Protein AF-0000000066404347 (afdb_homodimer)

InterPro domains:
  IPR015915 Kelch-type beta-propeller [G3DSA:2.120.10.80] (3-157)
  IPR015915 Kelch-type beta-propeller [SSF117281] (6-157)
  IPR052125 Kelch domain-containing protein 10 [PTHR46428] (1-157)

Foldseek 3Di:
DDAEEDDDAQPAQWEWDDDPQKIWIAWHGHPVGLQRITGWIWIAGNVRRYIDTDDAEEDTDDRFGQWEWDDAPQKIWIAWGDSNPDIGGWIWIARNVRRYIDIQDAPDDPVLGDDGFGNWYWDDDNFKIKIGWGHDPPDIDHVPDIWIQGPVRRHID/DDAEEDDDAQPAQWEWDDDPQKIWIAWHAHPVGLQRITGWIWIAGNVRRYIDTDDAEEDTDDRFGQWEWDDAPQKIWIAWGDSSPDIGGWIWIARNVRRYIDTQDAPDDPVLGDDGFGNWYWDDDNFKIKTGWGHDPPDIDHVPDIWIQGPVRRHID

Sequence (314 aa):
MGTDGYMPRELASMSLVLHGNNLLVFGGTGIPFGESNGNDVHVCNVKYKRWALLSCRGKRPSRIYGQAMALINGSLYVFGGTTGYIYSTDLHKLDLNTMVWTQLKPNNLSCDLPEERYRHEIAHDGQRIYILGGGTSWTAYSLNKIHAYNLETNAWEMGTDGYMPRELASMSLVLHGNNLLVFGGTGIPFGESNGNDVHVCNVKYKRWALLSCRGKRPSRIYGQAMALINGSLYVFGGTTGYIYSTDLHKLDLNTMVWTQLKPNNLSCDLPEERYRHEIAHDGQRIYILGGGTSWTAYSLNKIHAYNLETNAWE

Solvent-accessible surface area (backbone atoms only — not comparable to full-atom values): 15737 Å² total; per-residue (Å²): 68,74,38,44,72,54,61,75,74,23,27,30,27,34,30,65,48,76,55,91,59,27,38,39,36,37,28,1,17,20,85,63,76,42,76,35,44,23,61,56,45,29,36,27,35,71,86,74,35,39,26,33,71,58,84,67,43,70,50,65,70,68,50,21,25,25,33,29,58,46,79,48,94,65,24,41,36,38,38,39,4,25,39,70,82,51,63,28,66,53,42,32,38,32,35,66,84,78,31,37,24,36,65,61,75,54,73,51,58,80,89,64,52,71,72,50,21,25,33,36,40,63,49,69,78,83,52,37,41,34,51,46,43,1,20,56,101,85,44,62,39,62,61,54,55,31,42,30,36,30,66,84,76,37,28,64,70,69,74,38,44,69,55,61,75,74,24,26,29,28,34,30,69,48,76,54,91,61,28,39,39,36,38,28,1,19,19,86,62,74,44,75,34,44,25,59,55,45,29,36,28,36,71,86,72,33,40,26,33,71,58,84,68,44,70,51,63,70,69,49,20,25,24,32,29,58,48,79,49,96,66,23,40,36,40,38,39,4,24,40,70,86,51,62,29,67,54,40,32,37,32,36,65,84,78,29,38,26,37,64,63,76,54,73,52,58,79,87,63,51,71,75,49,21,25,33,35,40,64,49,70,78,86,52,36,40,34,51,46,43,2,19,54,101,85,43,64,38,61,61,52,55,32,45,28,35,30,66,84,75,36,28,63,71

Organism: Mus musculus (NCBI:txid10090)

pLDDT: mean 94.9, std 3.31, range [85.25, 98.81]

Radius of gyration: 18.22 Å; Cα contacts (8 Å, |Δi|>4): 910; chains: 2; bounding box: 46×51×40 Å

Structure (mmCIF, N/CA/C/O backbone):
data_AF-0000000066404347-model_v1
#
loop_
_entity.id
_entity.type
_entity.pdbx_description
1 polymer 'Kelch domain containing 10'
#
loop_
_atom_site.group_PDB
_atom_site.id
_atom_site.type_symbol
_atom_site.label_atom_id
_atom_site.label_alt_id
_atom_site.label_comp_id
_atom_site.label_asym_id
_atom_site.label_entity_id
_atom_site.label_seq_id
_atom_site.pdbx_PDB_ins_code
_atom_site.Cartn_x
_atom_site.Cartn_y
_atom_site.Cartn_z
_atom_site.occupancy
_atom_site.B_iso_or_equiv
_atom_site.auth_seq_id
_atom_site.auth_comp_id
_atom_site.auth_asym_id
_atom_site.auth_atom_id
_atom_site.pdbx_PDB_model_num
ATOM 1 N N . MET A 1 1 ? -13.727 14.273 6.805 1 85.44 1 MET A N 1
ATOM 2 C CA . MET A 1 1 ? -14.938 14 6.031 1 85.44 1 MET A CA 1
ATOM 3 C C . MET A 1 1 ? -15.711 12.828 6.613 1 85.44 1 MET A C 1
ATOM 5 O O . MET A 1 1 ? -15.141 11.766 6.863 1 85.44 1 MET A O 1
ATOM 9 N N . GLY A 1 2 ? -16.922 13.094 6.816 1 90.81 2 GLY A N 1
ATOM 10 C CA . GLY A 1 2 ? -17.781 12.023 7.32 1 90.81 2 GLY A CA 1
ATOM 11 C C . GLY A 1 2 ? -18.266 11.086 6.23 1 90.81 2 GLY A C 1
ATOM 12 O O . GLY A 1 2 ? -18.594 11.531 5.129 1 90.81 2 GLY A O 1
ATOM 13 N N . THR A 1 3 ? -18.219 9.805 6.527 1 93.19 3 THR A N 1
ATOM 14 C CA . THR A 1 3 ? -18.781 8.812 5.617 1 93.19 3 THR A CA 1
ATOM 15 C C . THR A 1 3 ? -19.844 7.969 6.32 1 93.19 3 THR A C 1
ATOM 17 O O . THR A 1 3 ? -19.953 7.996 7.551 1 93.19 3 THR A O 1
ATOM 20 N N . ASP A 1 4 ? -20.625 7.359 5.453 1 93.94 4 ASP A N 1
ATOM 21 C CA . ASP A 1 4 ? -21.656 6.469 5.996 1 93.94 4 ASP A CA 1
ATOM 22 C C . ASP A 1 4 ? -21.734 5.18 5.188 1 93.94 4 ASP A C 1
ATOM 24 O O . ASP A 1 4 ? -20.891 4.914 4.332 1 93.94 4 ASP A O 1
ATOM 28 N N . GLY A 1 5 ? -22.75 4.285 5.73 1 94.94 5 GLY A N 1
ATOM 29 C CA . GLY A 1 5 ? -22.953 3.031 5.02 1 94.94 5 GLY A CA 1
ATOM 30 C C . GLY A 1 5 ? -22.219 1.862 5.648 1 94.94 5 GLY A C 1
ATOM 31 O O . GLY A 1 5 ? -21.828 1.928 6.812 1 94.94 5 GLY A O 1
ATOM 32 N N . TYR A 1 6 ? -22.141 0.774 4.934 1 94.81 6 TYR A N 1
ATOM 33 C CA . TYR A 1 6 ? -21.516 -0.45 5.422 1 94.81 6 TYR A CA 1
ATOM 34 C C . TYR A 1 6 ? -20 -0.386 5.27 1 94.81 6 TYR A C 1
ATOM 36 O O . TYR A 1 6 ? -19.438 -0.885 4.289 1 94.81 6 TYR A O 1
ATOM 44 N N . MET A 1 7 ? -19.344 0.137 6.211 1 93.75 7 MET A N 1
ATOM 45 C CA . MET A 1 7 ? -17.906 0.368 6.156 1 93.75 7 MET A CA 1
ATOM 46 C C . MET A 1 7 ? -17.141 -0.885 6.562 1 93.75 7 MET A C 1
ATOM 48 O O . MET A 1 7 ? -17.625 -1.681 7.367 1 93.75 7 MET A O 1
ATOM 52 N N . PRO A 1 8 ? -15.961 -1.073 6.012 1 92.69 8 PRO A N 1
ATOM 53 C CA . PRO A 1 8 ? -15.141 -2.166 6.535 1 92.69 8 PRO A CA 1
ATOM 54 C C . PRO A 1 8 ? -14.727 -1.951 7.992 1 92.69 8 PRO A C 1
ATOM 56 O O . PRO A 1 8 ? -14.617 -0.809 8.445 1 92.69 8 PRO A O 1
ATOM 59 N N . ARG A 1 9 ? -14.477 -3.094 8.641 1 91.06 9 ARG A N 1
ATOM 60 C CA . ARG A 1 9 ? -14.094 -3.004 10.047 1 91.06 9 ARG A CA 1
ATOM 61 C C . ARG A 1 9 ? -12.641 -3.42 10.25 1 91.06 9 ARG A C 1
ATOM 63 O O . ARG A 1 9 ? -11.992 -2.973 11.188 1 91.06 9 ARG A O 1
ATOM 70 N N . GLU A 1 10 ? -12.172 -4.309 9.398 1 93 10 GLU A N 1
ATOM 71 C CA . GLU A 1 10 ? -10.781 -4.754 9.461 1 93 10 GLU A CA 1
ATOM 72 C C . GLU A 1 10 ? -9.867 -3.818 8.68 1 93 10 GLU A C 1
ATOM 74 O O . GLU A 1 10 ? -9.648 -4.004 7.484 1 93 10 GLU A O 1
ATOM 79 N N . LEU A 1 11 ? -9.281 -2.818 9.477 1 93.12 11 LEU A N 1
ATOM 80 C CA . LEU A 1 11 ? -8.742 -1.68 8.742 1 93.12 11 LEU A CA 1
ATOM 81 C C . LEU A 1 11 ? -7.234 -1.587 8.914 1 93.12 11 LEU A C 1
ATOM 83 O O . LEU A 1 11 ? -6.586 -0.728 8.312 1 93.12 11 LEU A O 1
ATOM 87 N N . ALA A 1 12 ? -6.648 -2.391 9.734 1 95.81 12 ALA A N 1
ATOM 88 C CA . ALA A 1 12 ? -5.191 -2.43 9.781 1 95.81 12 ALA A CA 1
ATOM 89 C C . ALA A 1 12 ? -4.629 -3.344 8.695 1 95.81 12 ALA A C 1
ATOM 91 O O . ALA A 1 12 ? -5.051 -4.496 8.562 1 95.81 12 ALA A O 1
ATOM 92 N N . SER A 1 13 ? -3.662 -2.781 7.879 1 97.06 13 SER A N 1
ATOM 93 C CA . SER A 1 13 ? -2.955 -3.523 6.84 1 97.06 13 SER A CA 1
ATOM 94 C C . SER A 1 13 ? -3.912 -4.008 5.758 1 97.06 13 SER A C 1
ATOM 96 O O . SER A 1 13 ? -3.738 -5.102 5.211 1 97.06 13 SER A O 1
ATOM 98 N N . MET A 1 14 ? -5.008 -3.27 5.559 1 97.5 14 MET A N 1
ATOM 99 C CA . MET A 1 14 ? -5.855 -3.512 4.395 1 97.5 14 MET A CA 1
ATOM 100 C C . MET A 1 14 ? -5.207 -2.963 3.127 1 97.5 14 MET A C 1
ATOM 102 O O . MET A 1 14 ? -4.137 -2.357 3.184 1 97.5 14 MET A O 1
ATOM 106 N N . SER A 1 15 ? -5.742 -3.314 2.027 1 97.88 15 SER A N 1
ATOM 107 C CA . SER A 1 15 ? -5.332 -2.738 0.752 1 97.88 15 SER A CA 1
ATOM 108 C C . SER A 1 15 ? -6.422 -1.849 0.167 1 97.88 15 SER A C 1
ATOM 110 O O . SER A 1 15 ? -7.609 -2.084 0.395 1 97.88 15 SER A O 1
ATOM 112 N N . LEU A 1 16 ? -5.984 -0.92 -0.548 1 97.19 16 LEU A N 1
ATOM 113 C CA . LEU A 1 16 ? -6.887 0.064 -1.132 1 97.19 16 LEU A CA 1
ATOM 114 C C . LEU A 1 16 ? -6.449 0.436 -2.545 1 97.19 16 LEU A C 1
ATOM 116 O O . LEU A 1 16 ? -5.258 0.61 -2.803 1 97.19 16 LEU A O 1
ATOM 120 N N . VAL A 1 17 ? -7.406 0.562 -3.453 1 95 17 VAL A N 1
ATOM 121 C CA . VAL A 1 17 ? -7.137 1.118 -4.773 1 95 17 VAL A CA 1
ATOM 122 C C . VAL A 1 17 ? -8.227 2.121 -5.148 1 95 17 VAL A C 1
ATOM 124 O O . VAL A 1 17 ? -9.367 1.997 -4.703 1 95 17 VAL A O 1
ATOM 127 N N . LEU A 1 18 ? -7.848 3.104 -5.859 1 91.44 18 LEU A N 1
ATOM 128 C CA . LEU A 1 18 ? -8.797 4.031 -6.461 1 91.44 18 LEU A CA 1
ATOM 129 C C . LEU A 1 18 ? -9.148 3.602 -7.883 1 91.44 18 LEU A C 1
ATOM 131 O O . LEU A 1 18 ? -8.258 3.396 -8.711 1 91.44 18 LEU A O 1
ATOM 135 N N . HIS A 1 19 ? -10.336 3.383 -8.156 1 91.94 19 HIS A N 1
ATOM 136 C CA . HIS A 1 19 ? -10.883 3.078 -9.469 1 91.94 19 HIS A CA 1
ATOM 137 C C . HIS A 1 19 ? -11.93 4.102 -9.883 1 91.94 19 HIS A C 1
ATOM 139 O O . HIS A 1 19 ? -13.086 4.02 -9.453 1 91.94 19 HIS A O 1
ATOM 145 N N . GLY A 1 20 ? -11.539 4.98 -10.859 1 88.5 20 GLY A N 1
ATOM 146 C CA . GLY A 1 20 ? -12.398 6.129 -11.07 1 88.5 20 GLY A CA 1
ATOM 147 C C . GLY A 1 20 ? -12.617 6.953 -9.82 1 88.5 20 GLY A C 1
ATOM 148 O O . GLY A 1 20 ? -11.656 7.41 -9.195 1 88.5 20 GLY A O 1
ATOM 149 N N . ASN A 1 21 ? -13.938 7.035 -9.406 1 90.06 21 ASN A N 1
ATOM 150 C CA . ASN A 1 21 ? -14.266 7.773 -8.188 1 90.06 21 ASN A CA 1
ATOM 151 C C . ASN A 1 21 ? -14.562 6.836 -7.023 1 90.06 21 ASN A C 1
ATOM 153 O O . ASN A 1 21 ? -15.148 7.246 -6.02 1 90.06 21 ASN A O 1
ATOM 157 N N . ASN A 1 22 ? -14.086 5.645 -7.219 1 93.38 22 ASN A N 1
ATOM 158 C CA . ASN A 1 22 ? -14.406 4.664 -6.188 1 93.38 22 ASN A CA 1
ATOM 159 C C . ASN A 1 22 ? -13.156 4.18 -5.461 1 93.38 22 ASN A C 1
ATOM 161 O O . ASN A 1 22 ? -12.172 3.793 -6.098 1 93.38 22 ASN A O 1
ATOM 165 N N . LEU A 1 23 ? -13.273 4.25 -4.156 1 94.62 23 LEU A N 1
ATOM 166 C CA . LEU A 1 23 ? -12.305 3.559 -3.316 1 94.62 23 LEU A CA 1
ATOM 167 C C . LEU A 1 23 ? -12.703 2.104 -3.104 1 94.62 23 LEU A C 1
ATOM 169 O O . LEU A 1 23 ? -13.82 1.819 -2.66 1 94.62 23 LEU A O 1
ATOM 173 N N . LEU A 1 24 ? -11.844 1.184 -3.477 1 97.12 24 LEU A N 1
ATOM 174 C CA . LEU A 1 24 ? -12.039 -0.233 -3.189 1 97.12 24 LEU A CA 1
ATOM 175 C C . LEU A 1 24 ? -11.094 -0.704 -2.09 1 97.12 24 LEU A C 1
ATOM 177 O O . LEU A 1 24 ? -9.883 -0.502 -2.18 1 97.12 24 LEU A O 1
ATOM 181 N N . VAL A 1 25 ? -11.648 -1.26 -1.1 1 97.5 25 VAL A N 1
ATOM 182 C CA . VAL A 1 25 ? -10.883 -1.713 0.055 1 97.5 25 VAL A CA 1
ATOM 183 C C . VAL A 1 25 ? -11.039 -3.223 0.219 1 97.5 25 VAL A C 1
ATOM 185 O O . VAL A 1 25 ? -12.141 -3.76 0.081 1 97.5 25 VAL A O 1
ATOM 188 N N . PHE A 1 26 ? -9.953 -3.908 0.491 1 98.19 26 PHE A N 1
ATOM 189 C CA . PHE A 1 26 ? -9.984 -5.355 0.657 1 98.19 26 PHE A CA 1
ATOM 190 C C . PHE A 1 26 ? -9.062 -5.789 1.796 1 98.19 26 PHE A C 1
ATOM 192 O O . PHE A 1 26 ? -7.961 -5.258 1.946 1 98.19 26 PHE A O 1
ATOM 199 N N . GLY A 1 27 ? -9.539 -6.781 2.547 1 97.12 27 GLY A N 1
ATOM 200 C CA . GLY A 1 27 ? -8.734 -7.461 3.551 1 97.12 27 GLY A CA 1
ATOM 201 C C . GLY A 1 27 ? -8.5 -6.621 4.793 1 97.12 27 GLY A C 1
ATOM 202 O O . GLY A 1 27 ? -9.336 -5.789 5.152 1 97.12 27 GLY A O 1
ATOM 203 N N . GLY A 1 28 ? -7.344 -6.953 5.434 1 97.12 28 GLY A N 1
ATOM 204 C CA . GLY A 1 28 ? -7.008 -6.258 6.664 1 97.12 28 GLY A CA 1
ATOM 205 C C . GLY A 1 28 ? -7.441 -7.008 7.91 1 97.12 28 GLY A C 1
ATOM 206 O O . GLY A 1 28 ? -8.023 -8.094 7.82 1 97.12 28 GLY A O 1
ATOM 207 N N . THR A 1 29 ? -7.066 -6.43 8.984 1 96.38 29 THR A N 1
ATOM 208 C CA . THR A 1 29 ? -7.379 -7.055 10.266 1 96.38 29 THR A CA 1
ATOM 209 C C . THR A 1 29 ? -7.898 -6.02 11.258 1 96.38 29 THR A C 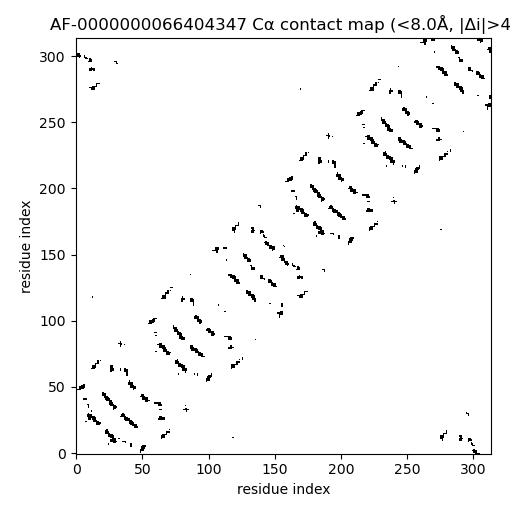1
ATOM 211 O O . THR A 1 29 ? -7.547 -4.84 11.18 1 96.38 29 THR A O 1
ATOM 214 N N . GLY A 1 30 ? -8.805 -6.441 12.109 1 92.69 30 GLY A N 1
ATOM 215 C CA . GLY A 1 30 ? -9.234 -5.676 13.266 1 92.69 30 GLY A CA 1
ATOM 216 C C . GLY A 1 30 ? -8.633 -6.168 14.57 1 92.69 30 GLY A C 1
ATOM 217 O O . GLY A 1 30 ? -7.797 -7.078 14.57 1 92.69 30 GLY A O 1
ATOM 218 N N . ILE A 1 31 ? -9.016 -5.547 15.586 1 89.06 31 ILE A N 1
ATOM 219 C CA . ILE A 1 31 ? -8.523 -5.949 16.906 1 89.06 31 ILE A CA 1
ATOM 220 C C . ILE A 1 31 ? -9.312 -7.16 17.391 1 89.06 31 ILE A C 1
ATOM 222 O O . ILE A 1 31 ? -10.547 -7.168 17.344 1 89.06 31 ILE A O 1
ATOM 226 N N . PRO A 1 32 ? -8.625 -8.219 18.078 1 89.31 32 PRO A N 1
ATOM 227 C CA . PRO A 1 32 ? -7.172 -8.398 18.078 1 89.31 32 PRO A CA 1
ATOM 228 C C . PRO A 1 32 ? -6.609 -8.703 16.688 1 89.31 32 PRO A C 1
ATOM 230 O O . PRO A 1 32 ? -7.238 -9.43 15.914 1 89.31 32 PRO A O 1
ATOM 233 N N . PHE A 1 33 ? -5.465 -8.219 16.406 1 86.69 33 PHE A N 1
ATOM 234 C CA . PHE A 1 33 ? -4.855 -8.367 15.094 1 86.69 33 PHE A CA 1
ATOM 235 C C . PHE A 1 33 ? -4.566 -9.828 14.789 1 86.69 33 PHE A C 1
ATOM 237 O O . PHE A 1 33 ? -4.078 -10.562 15.648 1 86.69 33 PHE A O 1
ATOM 244 N N . GLY A 1 34 ? -4.902 -10.211 13.602 1 87.62 34 GLY A N 1
ATOM 245 C CA . GLY A 1 34 ? -4.672 -11.586 13.18 1 87.62 34 GLY A CA 1
ATOM 246 C C . GLY A 1 34 ? -5.863 -12.492 13.414 1 87.62 34 GLY A C 1
ATOM 247 O O . GLY A 1 34 ? -6.027 -13.5 12.727 1 87.62 34 GLY A O 1
ATOM 248 N N . GLU A 1 35 ? -6.77 -12.164 14.266 1 89.06 35 GLU A N 1
ATOM 249 C CA . GLU A 1 35 ? -7.934 -12.984 14.586 1 89.06 35 GLU A CA 1
ATOM 250 C C . GLU A 1 35 ? -9.188 -12.453 13.898 1 89.06 35 GLU A C 1
ATOM 252 O O . GLU A 1 35 ? -10.109 -13.211 13.602 1 89.06 35 GLU A O 1
ATOM 257 N N . SER A 1 36 ? -9.18 -11.203 13.68 1 91.75 36 SER A N 1
ATOM 258 C CA . SER A 1 36 ? -10.305 -10.547 13.016 1 91.75 36 SER A CA 1
ATOM 259 C C . SER A 1 36 ? -9.906 -10.023 11.641 1 91.75 36 SER A C 1
ATOM 261 O O . SER A 1 36 ? -9.711 -8.812 11.461 1 91.75 36 SER A O 1
ATOM 263 N N . ASN A 1 37 ? -9.781 -10.938 10.711 1 94.88 37 ASN A N 1
ATOM 264 C CA . ASN A 1 37 ? -9.391 -10.562 9.352 1 94.88 37 ASN A CA 1
ATOM 265 C C . ASN A 1 37 ? -10.594 -10.508 8.422 1 94.88 37 ASN A C 1
ATOM 267 O O . ASN A 1 37 ? -11.617 -11.141 8.68 1 94.88 37 ASN A O 1
ATOM 271 N N . GLY A 1 38 ? -10.469 -9.742 7.441 1 94 38 GLY A N 1
ATOM 272 C CA . GLY A 1 38 ? -11.531 -9.633 6.457 1 94 38 GLY A CA 1
ATOM 273 C C . GLY A 1 38 ? -11.141 -10.164 5.09 1 94 38 GLY A C 1
ATOM 274 O O . GLY A 1 38 ? -9.953 -10.266 4.777 1 94 38 GLY A O 1
ATOM 275 N N . ASN A 1 39 ? -12.07 -10.547 4.324 1 96.81 39 ASN A N 1
ATOM 276 C CA . ASN A 1 39 ? -11.859 -10.883 2.92 1 96.81 39 ASN A CA 1
ATOM 277 C C . ASN A 1 39 ? -12.977 -10.336 2.037 1 96.81 39 ASN A C 1
ATOM 279 O O . ASN A 1 39 ? -13.266 -10.891 0.976 1 96.81 39 ASN A O 1
ATOM 283 N N . ASP A 1 40 ? -13.664 -9.32 2.512 1 96.62 40 ASP A N 1
ATOM 284 C CA . ASP A 1 40 ? -14.695 -8.617 1.75 1 96.62 40 ASP A CA 1
ATOM 285 C C . ASP A 1 40 ? -14.086 -7.484 0.929 1 96.62 40 ASP A C 1
ATOM 287 O O . ASP A 1 40 ? -13.039 -6.941 1.286 1 96.62 40 ASP A O 1
ATOM 291 N N . VAL A 1 41 ? -14.836 -7.18 -0.122 1 98.06 41 VAL A N 1
ATOM 292 C CA . VAL A 1 41 ? -14.516 -5.984 -0.894 1 98.06 41 VAL A CA 1
ATOM 293 C C . VAL A 1 41 ? -15.539 -4.891 -0.599 1 98.06 41 VAL A C 1
ATOM 295 O O . VAL A 1 41 ? -16.75 -5.094 -0.772 1 98.06 41 VAL A O 1
ATOM 298 N N . HIS A 1 42 ? -15.102 -3.834 -0.107 1 98 42 HIS A N 1
ATOM 299 C CA . HIS A 1 42 ? -15.938 -2.666 0.143 1 98 42 HIS A CA 1
ATOM 300 C C . HIS A 1 42 ? -15.641 -1.551 -0.854 1 98 42 HIS A C 1
ATOM 302 O O . HIS A 1 42 ? -14.516 -1.438 -1.35 1 98 42 HIS A O 1
ATOM 308 N N . VAL A 1 43 ? -16.641 -0.781 -1.094 1 97 43 VAL A N 1
ATOM 309 C CA . VAL A 1 43 ? -16.484 0.315 -2.045 1 97 43 VAL A CA 1
ATOM 310 C C . VAL A 1 43 ? -17.094 1.593 -1.464 1 97 43 VAL A C 1
ATOM 312 O O . VAL A 1 43 ? -18.109 1.546 -0.771 1 97 43 VAL A O 1
ATOM 315 N N . CYS A 1 44 ? -16.438 2.656 -1.715 1 95.44 44 CYS A N 1
ATOM 316 C CA . CYS A 1 44 ? -16.938 3.98 -1.367 1 95.44 44 CYS A CA 1
ATOM 317 C C . CYS A 1 44 ? -16.656 4.98 -2.482 1 95.44 44 CYS A C 1
ATOM 319 O O . CYS A 1 44 ? -15.5 5.23 -2.818 1 95.44 44 CYS A O 1
ATOM 321 N N . ASN A 1 45 ? -17.75 5.555 -3.008 1 91.75 45 ASN A N 1
ATOM 322 C CA . ASN A 1 45 ? -17.578 6.633 -3.977 1 91.75 45 ASN A CA 1
ATOM 323 C C . ASN A 1 45 ? -17.156 7.934 -3.303 1 91.75 45 ASN A C 1
ATOM 325 O O . ASN A 1 45 ? -17.781 8.359 -2.324 1 91.75 45 ASN A O 1
ATOM 329 N N . VAL A 1 46 ? -16.109 8.562 -3.76 1 85.62 46 VAL A N 1
ATOM 330 C CA . VAL A 1 46 ? -15.492 9.703 -3.092 1 85.62 46 VAL A CA 1
ATOM 331 C C . VAL A 1 46 ? -16.453 10.883 -3.084 1 85.62 46 VAL A C 1
ATOM 333 O O . VAL A 1 46 ? -16.375 11.766 -2.223 1 85.62 46 VAL A O 1
ATOM 336 N N . LYS A 1 47 ? -17.359 10.93 -3.973 1 86.12 47 LYS A N 1
ATOM 337 C CA . LYS A 1 47 ? -18.328 12.023 -4.059 1 86.12 47 LYS A CA 1
ATOM 338 C C . LYS A 1 47 ? -19.5 11.789 -3.121 1 86.12 47 LYS A C 1
ATOM 340 O O . LYS A 1 47 ? -19.969 12.719 -2.455 1 86.12 47 LYS A O 1
ATOM 345 N N . TYR A 1 48 ? -19.938 10.555 -3.035 1 89.31 48 TYR A N 1
ATOM 346 C CA . TYR A 1 48 ? -21.156 10.273 -2.291 1 89.31 48 TYR A CA 1
ATOM 347 C C . TYR A 1 48 ? -20.844 9.898 -0.848 1 89.31 48 TYR A C 1
ATOM 349 O O . TYR A 1 48 ? -21.703 9.992 0.027 1 89.31 48 TYR A O 1
ATOM 357 N N . LYS A 1 49 ? -19.672 9.484 -0.669 1 92.31 49 LYS A N 1
ATOM 358 C CA . LYS A 1 49 ? -19.125 9.234 0.663 1 92.31 49 LYS A CA 1
ATOM 359 C C . LYS A 1 49 ? -19.969 8.203 1.41 1 92.31 49 LYS A C 1
ATOM 361 O O . LYS A 1 49 ? -20.328 8.406 2.572 1 92.31 49 LYS A O 1
ATOM 366 N N . ARG A 1 50 ? -20.359 7.18 0.691 1 95.06 50 ARG A N 1
ATOM 367 C CA . ARG A 1 50 ? -21.109 6.07 1.27 1 95.06 50 ARG A CA 1
ATOM 368 C C . ARG A 1 50 ? -20.438 4.734 0.957 1 95.06 50 ARG A C 1
ATOM 370 O O . ARG A 1 50 ? -20.156 4.434 -0.205 1 95.06 50 ARG A O 1
ATOM 377 N N . TRP A 1 51 ? -20.234 3.998 2.023 1 96.88 51 TRP A N 1
ATOM 378 C CA . TRP A 1 51 ? -19.609 2.684 1.893 1 96.88 51 TRP A CA 1
ATOM 379 C C . TRP A 1 51 ? -20.641 1.614 1.585 1 96.88 51 TRP A C 1
ATOM 381 O O . TRP A 1 51 ? -21.766 1.659 2.105 1 96.88 51 TRP A O 1
ATOM 391 N N . ALA A 1 52 ? -20.234 0.681 0.795 1 97.31 52 ALA A N 1
ATOM 392 C CA . ALA A 1 52 ? -21.047 -0.489 0.493 1 97.31 52 ALA A CA 1
ATOM 393 C C . ALA A 1 52 ? -20.188 -1.748 0.391 1 97.31 52 ALA A C 1
ATOM 395 O O . ALA A 1 52 ? -19 -1.672 0.083 1 97.31 52 ALA A O 1
ATOM 396 N N . LEU A 1 53 ? -20.906 -2.818 0.685 1 97.31 53 LEU A N 1
ATOM 397 C CA . LEU A 1 53 ? -20.281 -4.125 0.482 1 97.31 53 LEU A CA 1
ATOM 398 C C . LEU A 1 53 ? -20.562 -4.645 -0.924 1 97.31 53 LEU A C 1
ATOM 400 O O . LEU A 1 53 ? -21.719 -4.656 -1.369 1 97.31 53 LEU A O 1
ATOM 404 N N . LEU A 1 54 ? -19.438 -4.996 -1.646 1 96.81 54 LEU A N 1
ATOM 405 C CA . LEU A 1 54 ? -19.641 -5.582 -2.965 1 96.81 54 LEU A CA 1
ATOM 406 C C . LEU A 1 54 ? -19.984 -7.066 -2.854 1 96.81 54 LEU A C 1
ATOM 408 O O . LEU A 1 54 ? -19.344 -7.801 -2.102 1 96.81 54 LEU A O 1
ATOM 412 N N . SER A 1 55 ? -20.984 -7.434 -3.539 1 97.12 55 SER A N 1
ATOM 413 C CA . SER A 1 55 ? -21.344 -8.844 -3.625 1 97.12 55 SER A CA 1
ATOM 414 C C . SER A 1 55 ? -20.484 -9.57 -4.66 1 97.12 55 SER A C 1
ATOM 416 O O . SER A 1 55 ? -20.625 -9.344 -5.863 1 97.12 55 SER A O 1
ATOM 418 N N . CYS A 1 56 ? -19.594 -10.414 -4.168 1 97.81 56 CYS A N 1
ATOM 419 C CA . CYS A 1 56 ? -18.688 -11.148 -5.051 1 97.81 56 CYS A CA 1
ATOM 420 C C . CYS A 1 56 ? -18.953 -12.648 -4.961 1 97.81 56 CYS A C 1
ATOM 422 O O . CYS A 1 56 ? -19.469 -13.133 -3.951 1 97.81 56 CYS A O 1
ATOM 424 N N . ARG A 1 57 ? -18.609 -13.305 -6.07 1 98.12 57 ARG A N 1
ATOM 425 C CA . ARG A 1 57 ? -18.703 -14.758 -6.125 1 98.12 57 ARG A CA 1
ATOM 426 C C . ARG A 1 57 ? -17.375 -15.367 -6.562 1 98.12 57 ARG A C 1
ATOM 428 O O . ARG A 1 57 ? -16.422 -14.648 -6.844 1 98.12 57 ARG A O 1
ATOM 435 N N . GLY A 1 58 ? -17.359 -16.688 -6.531 1 98.38 58 GLY A N 1
ATOM 436 C CA . GLY A 1 58 ? -16.156 -17.406 -6.953 1 98.38 58 GLY A CA 1
ATOM 437 C C . GLY A 1 58 ? -15.227 -17.75 -5.805 1 98.38 58 GLY A C 1
ATOM 438 O O . GLY A 1 58 ? -15.648 -17.766 -4.645 1 98.38 58 GLY A O 1
ATOM 439 N N . LYS A 1 59 ? -13.977 -18.125 -6.129 1 97.75 59 LYS A N 1
ATOM 440 C CA . LYS A 1 59 ? -12.984 -18.516 -5.133 1 97.75 59 LYS A CA 1
ATOM 441 C C . LYS A 1 59 ? -12.273 -17.297 -4.551 1 97.75 59 LYS A C 1
ATOM 443 O O . LYS A 1 59 ? -11.25 -16.859 -5.074 1 97.75 59 LYS A O 1
ATOM 448 N N . ARG A 1 60 ? -12.727 -16.844 -3.438 1 96.62 60 ARG A N 1
ATOM 449 C CA . ARG A 1 60 ? -12.188 -15.648 -2.805 1 96.62 60 ARG A CA 1
ATOM 450 C C . ARG A 1 60 ? -10.922 -15.969 -2.018 1 96.62 60 ARG A C 1
ATOM 452 O O . ARG A 1 60 ? -10.719 -17.109 -1.585 1 96.62 60 ARG A O 1
ATOM 459 N N . PRO A 1 61 ? -10.031 -14.938 -1.893 1 97.06 61 PRO A N 1
ATOM 460 C CA . PRO A 1 61 ? -8.93 -15.133 -0.945 1 97.06 61 PRO A CA 1
ATOM 461 C C . PRO A 1 61 ? -9.414 -15.469 0.463 1 97.06 61 PRO A C 1
ATOM 463 O O . PRO A 1 61 ? -10.531 -15.109 0.836 1 97.06 61 PRO A O 1
ATOM 466 N N . SER A 1 62 ? -8.672 -16.219 1.209 1 95.38 62 SER A N 1
ATOM 467 C CA . SER A 1 62 ? -8.938 -16.406 2.633 1 95.38 62 SER A CA 1
ATOM 468 C C . SER A 1 62 ? -8.969 -15.062 3.361 1 95.3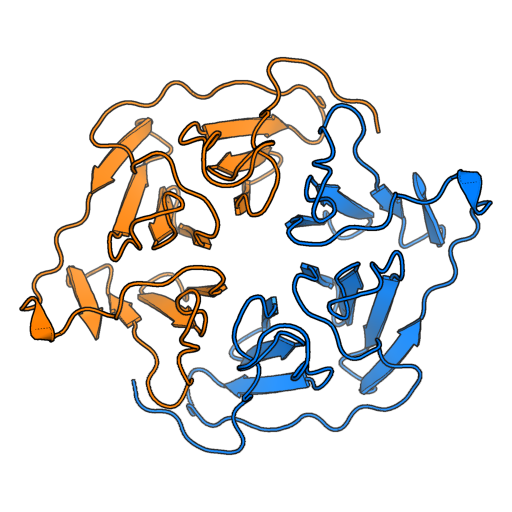8 62 SER A C 1
ATOM 470 O O . SER A 1 62 ? -8.625 -14.031 2.785 1 95.38 62 SER A O 1
ATOM 472 N N . ARG A 1 63 ? -9.477 -15.078 4.566 1 96.31 63 ARG A N 1
ATOM 473 C CA . ARG A 1 63 ? -9.383 -13.883 5.402 1 96.31 63 ARG A CA 1
ATOM 474 C C . ARG A 1 63 ? -7.93 -13.594 5.781 1 96.31 63 ARG A C 1
ATOM 476 O O . ARG A 1 63 ? -7.297 -14.383 6.488 1 96.31 63 ARG A O 1
ATOM 483 N N . ILE A 1 64 ? -7.426 -12.422 5.293 1 97 64 ILE A N 1
ATOM 484 C CA . ILE A 1 64 ? -5.992 -12.164 5.422 1 97 64 ILE A CA 1
ATOM 485 C C . ILE A 1 64 ? -5.754 -10.68 5.664 1 97 64 ILE A C 1
ATOM 487 O O . ILE A 1 64 ? -6.648 -9.859 5.457 1 97 64 ILE A O 1
ATOM 491 N N . TYR A 1 65 ? -4.625 -10.391 6.109 1 97.38 65 TYR A N 1
ATOM 492 C CA . TYR A 1 65 ? -4.125 -9.023 6.18 1 97.38 65 TYR A CA 1
ATOM 493 C C . TYR A 1 65 ? -2.676 -8.945 5.715 1 97.38 65 TYR A C 1
ATOM 495 O O . TYR A 1 65 ? -1.981 -9.961 5.656 1 97.38 65 TYR A O 1
ATOM 503 N N . GLY A 1 66 ? -2.271 -7.695 5.355 1 97.62 66 GLY A N 1
ATOM 504 C CA . GLY A 1 66 ? -0.902 -7.492 4.91 1 97.62 66 GLY A CA 1
ATOM 505 C C . GLY A 1 66 ? -0.668 -7.938 3.479 1 97.62 66 GLY A C 1
ATOM 506 O O . GLY A 1 66 ? 0.472 -8.18 3.076 1 97.62 66 GLY A O 1
ATOM 507 N N . GLN A 1 67 ? -1.741 -8.148 2.717 1 98.38 67 GLN A N 1
ATOM 508 C CA . GLN A 1 67 ? -1.655 -8.438 1.288 1 98.38 67 GLN A CA 1
ATOM 509 C C . GLN A 1 67 ? -1.411 -7.164 0.483 1 98.38 67 GLN A C 1
ATOM 511 O O . GLN A 1 67 ? -1.516 -6.059 1.015 1 98.38 67 GLN A O 1
ATOM 516 N N . ALA A 1 68 ? -1.045 -7.359 -0.714 1 98.25 68 ALA A N 1
ATOM 517 C CA . ALA A 1 68 ? -0.971 -6.242 -1.652 1 98.25 68 ALA A CA 1
ATOM 518 C C . ALA A 1 68 ? -1.98 -6.41 -2.785 1 98.25 68 ALA A C 1
ATOM 520 O O . ALA A 1 68 ? -2.355 -7.535 -3.131 1 98.25 68 ALA A O 1
ATOM 521 N N . MET A 1 69 ? -2.426 -5.324 -3.307 1 98.19 69 MET A N 1
ATOM 522 C CA . MET A 1 69 ? -3.506 -5.316 -4.289 1 98.19 69 MET A CA 1
ATOM 523 C C . MET A 1 69 ? -3.223 -4.312 -5.398 1 98.19 69 MET A C 1
ATOM 525 O O . MET A 1 69 ? -2.701 -3.229 -5.145 1 98.19 69 MET A O 1
ATOM 529 N N . ALA A 1 70 ? -3.564 -4.68 -6.59 1 96.88 70 ALA A N 1
ATOM 530 C CA . ALA A 1 70 ? -3.441 -3.809 -7.758 1 96.88 70 ALA A CA 1
ATOM 531 C C . ALA A 1 70 ? -4.664 -3.928 -8.664 1 96.88 70 ALA A C 1
ATOM 533 O O . ALA A 1 70 ? -5.301 -4.98 -8.719 1 96.88 70 ALA A O 1
ATOM 534 N N . LEU A 1 71 ? -4.957 -2.861 -9.281 1 97.06 71 LEU A N 1
ATOM 535 C CA . LEU A 1 71 ? -6 -2.832 -10.297 1 97.06 71 LEU A CA 1
ATOM 536 C C . LEU A 1 71 ? -5.398 -2.826 -11.695 1 97.06 71 LEU A C 1
ATOM 538 O O . LEU A 1 71 ? -4.656 -1.907 -12.055 1 97.06 71 LEU A O 1
ATOM 542 N N . ILE A 1 72 ? -5.668 -3.834 -12.461 1 96.75 72 ILE A N 1
ATOM 543 C CA . ILE A 1 72 ? -5.133 -3.949 -13.812 1 96.75 72 ILE A CA 1
ATOM 544 C C . ILE A 1 72 ? -6.254 -4.305 -14.789 1 96.75 72 ILE A C 1
ATOM 546 O O . ILE A 1 72 ? -6.859 -5.375 -14.688 1 96.75 72 ILE A O 1
ATOM 550 N N . ASN A 1 73 ? -6.57 -3.412 -15.727 1 95.25 73 ASN A N 1
ATOM 551 C CA . ASN A 1 73 ? -7.52 -3.643 -16.812 1 95.25 73 ASN A CA 1
ATOM 552 C C . ASN A 1 73 ? -8.852 -4.176 -16.281 1 95.25 73 ASN A C 1
ATOM 554 O O . ASN A 1 73 ? -9.352 -5.195 -16.766 1 95.25 73 ASN A O 1
ATOM 558 N N . GLY A 1 74 ? -9.383 -3.543 -15.273 1 95.94 74 GLY A N 1
ATOM 559 C CA . GLY A 1 74 ? -10.727 -3.842 -14.797 1 95.94 74 GLY A CA 1
ATOM 560 C C . GLY A 1 74 ? -10.758 -4.992 -13.805 1 95.94 74 GLY A C 1
ATOM 561 O O . GLY A 1 74 ? -11.836 -5.449 -13.414 1 95.94 74 GLY A O 1
ATOM 562 N N . SER A 1 75 ? -9.586 -5.434 -13.406 1 98.19 75 SER A N 1
ATOM 563 C CA . SER A 1 75 ? -9.539 -6.523 -12.438 1 98.19 75 SER A CA 1
ATOM 564 C C . SER A 1 75 ? -8.664 -6.164 -11.242 1 98.19 75 SER A C 1
ATOM 566 O O . SER A 1 75 ? -7.609 -5.543 -11.406 1 98.19 75 SER A O 1
ATOM 568 N N . LEU A 1 76 ? -9.109 -6.59 -10.07 1 98.25 76 LEU A N 1
ATOM 569 C CA . LEU A 1 76 ? -8.273 -6.5 -8.883 1 98.25 76 LEU A CA 1
ATOM 570 C C . LEU A 1 76 ? -7.43 -7.762 -8.711 1 98.25 76 LEU A C 1
ATOM 572 O O . LEU A 1 76 ? -7.945 -8.875 -8.805 1 98.25 76 LEU A O 1
ATOM 576 N N . TYR A 1 77 ? -6.191 -7.59 -8.531 1 98.62 77 TYR A N 1
ATOM 577 C CA . TYR A 1 77 ? -5.293 -8.688 -8.195 1 98.62 77 TYR A CA 1
ATOM 578 C C . TYR A 1 77 ? -4.809 -8.57 -6.754 1 98.62 77 TYR A C 1
ATOM 580 O O . TYR A 1 77 ? -4.398 -7.488 -6.316 1 98.62 77 TYR A O 1
ATOM 588 N N . VAL A 1 78 ? -4.91 -9.625 -6.039 1 98.69 78 VAL A N 1
ATOM 589 C CA . VAL A 1 78 ? -4.508 -9.664 -4.637 1 98.69 78 VAL A CA 1
ATOM 590 C C . VAL A 1 78 ? -3.465 -10.766 -4.43 1 98.69 78 VAL A C 1
ATOM 592 O O . VAL A 1 78 ? -3.666 -11.906 -4.848 1 98.69 78 VAL A O 1
ATOM 595 N N . PHE A 1 79 ? -2.377 -10.406 -3.848 1 98.44 79 PHE A N 1
ATOM 596 C CA . PHE A 1 79 ? -1.299 -11.367 -3.635 1 98.44 79 PHE A CA 1
ATOM 597 C C . PHE A 1 79 ? -0.817 -11.328 -2.189 1 98.44 79 PHE A C 1
ATOM 599 O O . PHE A 1 79 ? -0.668 -10.25 -1.608 1 98.44 79 PHE A O 1
ATOM 606 N N . GLY A 1 80 ? -0.614 -12.523 -1.663 1 98.06 80 GLY A N 1
ATOM 607 C CA . GLY A 1 80 ? 0.059 -12.672 -0.383 1 98.06 80 GLY A CA 1
ATOM 608 C C . GLY A 1 80 ? -0.837 -12.367 0.802 1 98.06 80 GLY A C 1
ATOM 609 O O . GLY A 1 80 ? -2.061 -12.484 0.71 1 98.06 80 GLY A O 1
ATOM 610 N N . GLY A 1 81 ? -0.146 -11.992 1.915 1 97.88 81 GLY A N 1
ATOM 611 C CA . GLY A 1 81 ? -0.836 -11.766 3.176 1 97.88 81 GLY A CA 1
ATOM 612 C C . GLY A 1 81 ? -0.756 -12.953 4.121 1 97.88 81 GLY A C 1
ATOM 613 O O . GLY A 1 81 ? -0.066 -13.938 3.836 1 97.88 81 GLY A O 1
ATOM 614 N N . THR A 1 82 ? -1.424 -12.727 5.266 1 97.44 82 THR A N 1
ATOM 615 C CA . THR A 1 82 ? -1.385 -13.766 6.289 1 97.44 82 THR A CA 1
ATOM 616 C C . THR A 1 82 ? -2.709 -13.828 7.047 1 97.44 82 THR A C 1
ATOM 618 O O . THR A 1 82 ? -3.451 -12.844 7.09 1 97.44 82 THR A O 1
ATOM 621 N N . THR A 1 83 ? -2.93 -14.93 7.578 1 93.56 83 THR A N 1
ATOM 622 C CA . THR A 1 83 ? -4.059 -15.094 8.484 1 93.56 83 THR A CA 1
ATOM 623 C C . THR A 1 83 ? -3.645 -14.766 9.922 1 93.56 83 THR A C 1
ATOM 625 O O . THR A 1 83 ? -4.484 -14.727 10.82 1 93.56 83 THR A O 1
ATOM 628 N N . GLY A 1 84 ? -2.443 -14.508 10.156 1 89.75 84 GLY A N 1
ATOM 629 C CA . GLY A 1 84 ? -1.863 -14.414 11.484 1 89.75 84 GLY A CA 1
ATOM 630 C C . GLY A 1 84 ? -1.013 -15.617 11.852 1 89.75 84 GLY A C 1
ATOM 631 O O . GLY A 1 84 ? -0.148 -15.523 12.727 1 89.75 84 GLY A O 1
ATOM 632 N N . TYR A 1 85 ? -1.272 -16.75 11.172 1 88.38 85 TYR A N 1
ATOM 633 C CA . TYR A 1 85 ? -0.552 -18 11.422 1 88.38 85 TYR A CA 1
ATOM 634 C C . TYR A 1 85 ? 0.078 -18.531 10.148 1 88.38 85 TYR A C 1
ATOM 636 O O . TYR A 1 85 ? 1.207 -19.031 10.164 1 88.38 85 TYR A O 1
ATOM 644 N N . ILE A 1 86 ? -0.604 -18.375 9.109 1 93.38 86 ILE A N 1
ATOM 645 C CA . ILE A 1 86 ? -0.179 -18.906 7.812 1 93.38 86 ILE A CA 1
ATOM 646 C C . ILE A 1 86 ? 0.039 -17.75 6.836 1 93.38 86 ILE A C 1
ATOM 648 O O . ILE A 1 86 ? -0.788 -16.844 6.746 1 93.38 86 ILE A O 1
ATOM 652 N N . TYR A 1 87 ? 1.151 -17.812 6.148 1 96.38 87 TYR A N 1
ATOM 653 C CA . TYR A 1 87 ? 1.436 -16.844 5.094 1 96.38 87 TYR A CA 1
ATOM 654 C C . TYR A 1 87 ? 1.032 -17.391 3.729 1 96.38 87 TYR A C 1
ATOM 656 O O . TYR A 1 87 ? 1.238 -18.562 3.441 1 96.38 87 TYR A O 1
ATOM 664 N N . SER A 1 88 ? 0.522 -16.516 2.902 1 95.31 88 SER A N 1
ATOM 665 C CA . SER A 1 88 ? -0.021 -16.938 1.615 1 95.31 88 SER A CA 1
ATOM 666 C C . SER A 1 88 ? 0.98 -16.703 0.489 1 95.31 88 SER A C 1
ATOM 668 O O . SER A 1 88 ? 1.779 -15.758 0.548 1 95.31 88 SER A O 1
ATOM 670 N N . THR A 1 89 ? 0.888 -17.5 -0.582 1 93.44 89 THR A N 1
ATOM 671 C CA . THR A 1 89 ? 1.556 -17.297 -1.863 1 93.44 89 THR A CA 1
ATOM 672 C C . THR A 1 89 ? 0.535 -17.172 -2.99 1 93.44 89 THR A C 1
ATOM 674 O O . THR A 1 89 ? 0.901 -17.156 -4.168 1 93.44 89 THR A O 1
ATOM 677 N N . ASP A 1 90 ? -0.67 -17.094 -2.609 1 96 90 ASP A N 1
ATOM 678 C CA . ASP A 1 90 ? -1.736 -17.156 -3.604 1 96 90 ASP A CA 1
ATOM 679 C C . ASP A 1 90 ? -1.881 -15.812 -4.328 1 96 90 ASP A C 1
ATOM 681 O O . ASP A 1 90 ? -1.719 -14.75 -3.719 1 96 90 ASP A O 1
ATOM 685 N N . LEU A 1 91 ? -2.176 -15.953 -5.57 1 98 91 LEU A N 1
ATOM 686 C CA . LEU A 1 91 ? -2.615 -14.828 -6.391 1 98 91 LEU A CA 1
ATOM 687 C C . LEU A 1 91 ? -4.074 -14.992 -6.805 1 98 91 LEU A C 1
ATOM 689 O O . LEU A 1 91 ? -4.449 -16.016 -7.375 1 98 91 LEU A O 1
ATOM 693 N N . HIS A 1 92 ? -4.871 -14.031 -6.441 1 98.75 92 HIS A N 1
ATOM 694 C CA . HIS A 1 92 ? -6.285 -14.039 -6.801 1 98.75 92 HIS A CA 1
ATOM 695 C C . HIS A 1 92 ? -6.637 -12.867 -7.707 1 98.75 92 HIS A C 1
ATOM 697 O O . HIS A 1 92 ? -5.977 -11.828 -7.664 1 98.75 92 HIS A O 1
ATOM 703 N N . LYS A 1 93 ? -7.602 -13.117 -8.484 1 98.69 93 LYS A N 1
ATOM 704 C CA . LYS A 1 93 ? -8.133 -12.109 -9.398 1 98.69 93 LYS A CA 1
ATOM 705 C C . LYS A 1 93 ? -9.641 -11.93 -9.195 1 98.69 93 LYS A C 1
ATOM 707 O O . LYS A 1 93 ? -10.383 -12.906 -9.102 1 98.69 93 LYS A O 1
ATOM 712 N N . LEU A 1 94 ? -10.078 -10.719 -9.016 1 98.81 94 LEU A N 1
ATOM 713 C CA . LEU A 1 94 ? -11.492 -10.367 -9.055 1 98.81 94 LEU A CA 1
ATOM 714 C C . LEU A 1 94 ? -11.82 -9.578 -10.32 1 98.81 94 LEU A C 1
ATOM 716 O O . LEU A 1 94 ? -11.328 -8.461 -10.508 1 98.81 94 LEU A O 1
ATOM 720 N N . ASP A 1 95 ? -12.625 -10.109 -11.195 1 98.62 95 ASP A N 1
ATOM 721 C CA . ASP A 1 95 ? -13.148 -9.375 -12.336 1 98.62 95 ASP A CA 1
ATOM 722 C C . ASP A 1 95 ? -14.234 -8.391 -11.906 1 98.62 95 ASP A C 1
ATOM 724 O O . ASP A 1 95 ? -15.289 -8.789 -11.414 1 98.62 95 ASP A O 1
ATOM 728 N N . LEU A 1 96 ? -14.039 -7.148 -12.133 1 97.5 96 LEU A N 1
ATOM 729 C CA . LEU A 1 96 ? -14.93 -6.133 -11.578 1 97.5 96 LEU A CA 1
ATOM 730 C C . LEU A 1 96 ? -16.188 -6 -12.43 1 97.5 96 LEU A C 1
ATOM 732 O O . LEU A 1 96 ? -17.156 -5.371 -12.008 1 97.5 96 LEU A O 1
ATOM 736 N N . ASN A 1 97 ? -16.156 -6.586 -13.547 1 97.25 97 ASN A N 1
ATOM 737 C CA . ASN A 1 97 ? -17.375 -6.617 -14.359 1 97.25 97 ASN A CA 1
ATOM 738 C C . ASN A 1 97 ? -18.312 -7.746 -13.922 1 97.25 97 ASN A C 1
ATOM 740 O O . ASN A 1 97 ? -19.516 -7.547 -13.812 1 97.25 97 ASN A O 1
ATOM 744 N N . THR A 1 98 ? -17.766 -8.859 -13.672 1 98.12 98 THR A N 1
ATOM 745 C CA . THR A 1 98 ? -18.578 -10.023 -13.344 1 98.12 98 THR A CA 1
ATOM 746 C C . THR A 1 98 ? -18.625 -10.234 -11.836 1 98.12 98 THR A C 1
ATOM 748 O O . THR A 1 98 ? -19.469 -10.984 -11.336 1 98.12 98 THR A O 1
ATOM 751 N N . MET A 1 99 ? -17.703 -9.648 -11.133 1 98.25 99 MET A N 1
ATOM 752 C CA . MET A 1 99 ? -17.547 -9.773 -9.688 1 98.25 99 MET A CA 1
ATOM 753 C C . MET A 1 99 ? -17.281 -11.219 -9.289 1 98.25 99 MET A C 1
ATOM 755 O O . MET A 1 99 ? -17.812 -11.695 -8.281 1 98.25 99 MET A O 1
ATOM 759 N N . VAL A 1 100 ? -16.469 -11.852 -10.07 1 98.75 100 VAL A N 1
ATOM 760 C CA . VAL A 1 100 ? -16.109 -13.234 -9.797 1 98.75 100 VAL A CA 1
ATOM 761 C C . VAL A 1 100 ? -14.625 -13.312 -9.43 1 98.75 100 VAL A C 1
ATOM 763 O O . VAL A 1 100 ? -13.766 -12.844 -10.18 1 98.75 100 VAL A O 1
ATOM 766 N N . TRP A 1 101 ? -14.383 -13.891 -8.25 1 98.75 101 TRP A N 1
ATOM 767 C CA . TRP A 1 101 ? -13.023 -14.188 -7.809 1 98.75 101 TRP A CA 1
ATOM 768 C C . TRP A 1 101 ? -12.516 -15.484 -8.438 1 98.75 101 TRP A C 1
ATOM 770 O O . TRP A 1 101 ? -13.25 -16.469 -8.539 1 98.75 101 TRP A O 1
ATOM 780 N N . THR A 1 102 ? -11.281 -15.477 -8.797 1 98.69 102 THR A N 1
ATOM 781 C CA . THR A 1 102 ? -10.578 -16.672 -9.227 1 98.69 102 THR A CA 1
ATOM 782 C C . THR A 1 102 ? -9.195 -16.75 -8.586 1 98.69 102 THR A C 1
ATOM 784 O O . THR A 1 102 ? -8.484 -15.742 -8.5 1 98.69 102 THR A O 1
ATOM 787 N N . GLN A 1 103 ? -8.914 -17.891 -8.109 1 98.25 103 GLN A N 1
ATOM 788 C CA . GLN A 1 103 ? -7.523 -18.141 -7.73 1 98.25 103 GLN A CA 1
ATOM 789 C C . GLN A 1 103 ? -6.688 -18.547 -8.938 1 98.25 103 GLN A C 1
ATOM 791 O O . GLN A 1 103 ? -6.961 -19.578 -9.562 1 98.25 103 GLN A O 1
ATOM 796 N N . LEU A 1 104 ? -5.691 -17.75 -9.25 1 97.88 104 LEU A N 1
ATOM 797 C CA . LEU A 1 104 ? -4.863 -18.062 -10.414 1 97.88 104 LEU A CA 1
ATOM 798 C C . LEU A 1 104 ? -3.902 -19.203 -10.109 1 97.88 104 LEU A C 1
ATOM 800 O O . LEU A 1 104 ? -3.326 -19.266 -9.023 1 97.88 104 LEU A O 1
ATOM 804 N N . LYS A 1 105 ? -3.795 -20.094 -11.078 1 96.62 105 LYS A N 1
ATOM 805 C CA . LYS A 1 105 ? -2.887 -21.234 -10.977 1 96.62 105 LYS A CA 1
ATOM 806 C C . LYS A 1 105 ? -1.737 -21.109 -11.977 1 96.62 105 LYS A C 1
ATOM 808 O O . LYS A 1 105 ? -1.869 -21.5 -13.133 1 96.62 105 LYS A O 1
ATOM 813 N N . PRO A 1 106 ? -0.653 -20.547 -11.438 1 96.81 106 PRO A N 1
ATOM 814 C CA . PRO A 1 106 ? 0.469 -20.328 -12.352 1 96.81 106 PRO A CA 1
ATOM 815 C C . PRO A 1 106 ? 0.959 -21.625 -12.992 1 96.81 106 PRO A C 1
ATOM 817 O O . PRO A 1 106 ? 0.9 -22.688 -12.367 1 96.81 106 PRO A O 1
ATOM 820 N N . ASN A 1 107 ? 1.539 -21.547 -14.156 1 97.31 107 ASN A N 1
ATOM 821 C CA . ASN A 1 107 ? 2.061 -22.688 -14.906 1 97.31 107 ASN A CA 1
ATOM 822 C C . ASN A 1 107 ? 3.416 -23.141 -14.367 1 97.31 107 ASN A C 1
ATOM 824 O O . ASN A 1 107 ? 3.977 -24.125 -14.836 1 97.31 107 ASN A O 1
ATOM 828 N N . ASN A 1 108 ? 3.887 -22.484 -13.383 1 96.06 108 ASN A N 1
ATOM 829 C CA . ASN A 1 108 ? 5.184 -22.797 -12.789 1 96.06 108 ASN A CA 1
ATOM 830 C C . ASN A 1 108 ? 5.121 -24.047 -11.914 1 96.06 108 ASN A C 1
ATOM 832 O O . ASN A 1 108 ? 4.055 -24.406 -11.414 1 96.06 108 ASN A O 1
ATOM 836 N N . LEU A 1 109 ? 6.297 -24.656 -11.773 1 92.31 109 LEU A N 1
ATOM 837 C CA . LEU A 1 109 ? 6.441 -25.641 -10.703 1 92.31 109 LEU A CA 1
ATOM 838 C C . LEU A 1 109 ? 6.41 -24.953 -9.336 1 92.31 109 LEU A C 1
ATOM 840 O O . LEU A 1 109 ? 6.738 -23.766 -9.227 1 92.31 109 LEU A O 1
ATOM 844 N N . SER A 1 110 ? 6.086 -25.625 -8.32 1 88.75 110 SER A N 1
ATOM 845 C CA . SER A 1 110 ? 5.945 -25.062 -6.977 1 88.75 110 SER A CA 1
ATOM 846 C C . SER A 1 110 ? 7.246 -24.422 -6.508 1 88.75 110 SER A C 1
ATOM 848 O O . SER A 1 110 ? 7.227 -23.422 -5.797 1 88.75 110 SER A O 1
ATOM 850 N N . CYS A 1 111 ? 8.328 -24.953 -6.941 1 88.38 111 CYS A N 1
ATOM 851 C CA . CYS A 1 111 ? 9.625 -24.484 -6.484 1 88.38 111 CYS A CA 1
ATOM 852 C C . CYS A 1 111 ? 9.977 -23.141 -7.113 1 88.38 111 CYS A C 1
ATOM 854 O O . CYS A 1 111 ? 10.891 -22.453 -6.656 1 88.38 111 CYS A O 1
ATOM 856 N N . ASP A 1 112 ? 9.188 -22.766 -8.164 1 89.56 112 ASP A N 1
ATOM 857 C CA . ASP A 1 112 ? 9.492 -21.531 -8.867 1 89.56 112 ASP A CA 1
ATOM 858 C C . ASP A 1 112 ? 8.602 -20.391 -8.391 1 89.56 112 ASP A C 1
ATOM 860 O O . ASP A 1 112 ? 8.734 -19.25 -8.852 1 89.56 112 ASP A O 1
ATOM 864 N N . LEU A 1 113 ? 7.805 -20.641 -7.441 1 92.62 113 LEU A N 1
ATOM 865 C CA . LEU A 1 113 ? 6.871 -19.641 -6.949 1 92.62 113 LEU A CA 1
ATOM 866 C C . LEU A 1 113 ? 7.555 -18.703 -5.949 1 92.62 113 LEU A C 1
ATOM 868 O O . LEU A 1 113 ? 8.523 -19.094 -5.297 1 92.62 113 LEU A O 1
ATOM 872 N N . PRO A 1 114 ? 7.109 -17.484 -5.949 1 94.81 114 PRO A N 1
ATOM 873 C CA . PRO A 1 114 ? 7.648 -16.625 -4.902 1 94.81 114 PRO A CA 1
ATOM 874 C C . PRO A 1 114 ? 7.391 -17.156 -3.496 1 94.81 114 PRO A C 1
ATOM 876 O O . PRO A 1 114 ? 6.461 -17.938 -3.293 1 94.81 114 PRO A O 1
ATOM 879 N N . GLU A 1 115 ? 8.156 -16.766 -2.596 1 94.69 115 GLU A N 1
ATOM 880 C CA . GLU A 1 115 ? 7.953 -17.125 -1.196 1 94.69 115 GLU A CA 1
ATOM 881 C C . GLU A 1 115 ? 6.676 -16.516 -0.64 1 94.69 115 GLU A C 1
ATOM 883 O O . GLU A 1 115 ? 6.254 -15.438 -1.084 1 94.69 115 GLU A O 1
ATOM 888 N N . GLU A 1 116 ? 6.102 -17.172 0.332 1 96.12 116 GLU A N 1
ATOM 889 C CA . GLU A 1 116 ? 4.98 -16.594 1.057 1 96.12 116 GLU A CA 1
ATOM 890 C C . GLU A 1 116 ? 5.398 -15.305 1.77 1 96.12 116 GLU A C 1
ATOM 892 O O . GLU A 1 116 ? 6.523 -15.195 2.258 1 96.12 116 GLU A O 1
ATOM 897 N N . ARG A 1 117 ? 4.512 -14.344 1.838 1 97.38 117 ARG A N 1
ATOM 898 C CA . ARG A 1 117 ? 4.938 -13.086 2.441 1 97.38 117 ARG A CA 1
ATOM 899 C C . ARG A 1 117 ? 3.736 -12.203 2.773 1 97.38 117 ARG A C 1
ATOM 901 O O . ARG A 1 117 ? 2.645 -12.406 2.238 1 97.38 117 ARG A O 1
ATOM 908 N N . TYR A 1 118 ? 3.941 -11.336 3.666 1 97.44 118 TYR A N 1
ATOM 909 C CA . TYR A 1 118 ? 3.082 -10.188 3.947 1 97.44 118 TYR A CA 1
ATOM 910 C C . TYR A 1 118 ? 3.904 -8.914 4.094 1 97.44 118 TYR A C 1
ATOM 912 O O . TYR A 1 118 ? 5.137 -8.961 4.078 1 97.44 118 TYR A O 1
ATOM 920 N N . ARG 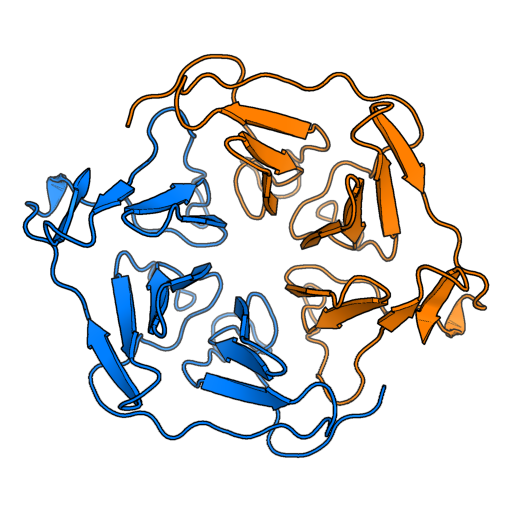A 1 119 ? 3.26 -7.77 4.09 1 97 119 ARG A N 1
ATOM 921 C CA . ARG A 1 119 ? 3.908 -6.473 4.27 1 97 119 ARG A CA 1
ATOM 922 C C . ARG A 1 119 ? 4.809 -6.141 3.086 1 97 119 ARG A C 1
ATOM 924 O O . ARG A 1 119 ? 5.875 -5.543 3.256 1 97 119 ARG A O 1
ATOM 931 N N . HIS A 1 120 ? 4.539 -6.645 1.912 1 97.94 120 HIS A N 1
ATOM 932 C CA . HIS A 1 120 ? 5.215 -6.348 0.653 1 97.94 120 HIS A CA 1
ATOM 933 C C . HIS A 1 120 ? 4.438 -5.32 -0.16 1 97.94 120 HIS A C 1
ATOM 935 O O . HIS A 1 120 ? 3.334 -4.922 0.226 1 97.94 120 HIS A O 1
ATOM 941 N N . GLU A 1 121 ? 5.039 -4.852 -1.198 1 97.12 121 GLU A N 1
ATOM 942 C CA . GLU A 1 121 ? 4.375 -3.975 -2.156 1 97.12 121 GLU A CA 1
ATOM 943 C C . GLU A 1 121 ? 4.25 -4.645 -3.523 1 97.12 121 GLU A C 1
ATOM 945 O O . GLU A 1 121 ? 4.945 -5.621 -3.807 1 97.12 121 GLU A O 1
ATOM 950 N N . ILE A 1 122 ? 3.332 -4.137 -4.27 1 96.75 122 ILE A N 1
ATOM 951 C CA . ILE A 1 122 ? 3.094 -4.648 -5.613 1 96.75 122 ILE A CA 1
ATOM 952 C C . ILE A 1 122 ? 3.117 -3.498 -6.617 1 96.75 122 ILE A C 1
ATOM 954 O O . ILE A 1 122 ? 2.602 -2.412 -6.336 1 96.75 122 ILE A O 1
ATOM 958 N N . ALA A 1 123 ? 3.77 -3.723 -7.699 1 93.56 123 ALA A N 1
ATOM 959 C CA . ALA A 1 123 ? 3.742 -2.84 -8.859 1 93.56 123 ALA A CA 1
ATOM 960 C C . ALA A 1 123 ? 3.342 -3.602 -10.117 1 93.56 123 ALA A C 1
ATOM 962 O O . ALA A 1 123 ? 3.328 -4.836 -10.133 1 93.56 123 ALA A O 1
ATOM 963 N N . HIS A 1 124 ? 2.893 -2.846 -11.117 1 93.38 124 HIS A N 1
ATOM 964 C CA . HIS A 1 124 ? 2.58 -3.529 -12.367 1 93.38 124 HIS A CA 1
ATOM 965 C C . HIS A 1 124 ? 2.803 -2.615 -13.57 1 93.38 124 HIS A C 1
ATOM 967 O O . HIS A 1 124 ? 2.807 -1.39 -13.43 1 93.38 124 HIS A O 1
ATOM 973 N N . ASP A 1 125 ? 2.994 -3.289 -14.758 1 88.62 125 ASP A N 1
ATOM 974 C CA . ASP A 1 125 ? 3.143 -2.533 -15.992 1 88.62 125 ASP A CA 1
ATOM 975 C C . ASP A 1 125 ? 2.016 -2.857 -16.969 1 88.62 125 ASP A C 1
ATOM 977 O O . ASP A 1 125 ? 2.156 -2.65 -18.188 1 88.62 125 ASP A O 1
ATOM 981 N N . GLY A 1 126 ? 0.916 -3.369 -16.453 1 91.69 126 GLY A N 1
ATOM 982 C CA . GLY A 1 126 ? -0.219 -3.756 -17.281 1 91.69 126 GLY A CA 1
ATOM 983 C C . GLY A 1 126 ? -0.15 -5.195 -17.75 1 91.69 126 GLY A C 1
ATOM 984 O O . GLY A 1 126 ? -1.182 -5.828 -17.984 1 91.69 126 GLY A O 1
ATOM 985 N N . GLN A 1 127 ? 1.031 -5.711 -17.938 1 92.44 127 GLN A N 1
ATOM 986 C CA . GLN A 1 127 ? 1.238 -7.078 -18.422 1 92.44 127 GLN A CA 1
ATOM 987 C C . GLN A 1 127 ? 1.785 -7.969 -17.312 1 92.44 127 GLN A C 1
ATOM 989 O O . GLN A 1 127 ? 1.489 -9.164 -17.266 1 92.44 127 GLN A O 1
ATOM 994 N N . ARG A 1 128 ? 2.551 -7.418 -16.484 1 93.88 128 ARG A N 1
ATOM 995 C CA . ARG A 1 128 ? 3.174 -8.156 -15.391 1 93.88 128 ARG A CA 1
ATOM 996 C C . ARG A 1 128 ? 2.85 -7.52 -14.039 1 93.88 128 ARG A C 1
ATOM 998 O O . ARG A 1 128 ? 2.67 -6.301 -13.953 1 93.88 128 ARG A O 1
ATOM 1005 N N . ILE A 1 129 ? 2.82 -8.352 -13.039 1 95.94 129 ILE A N 1
ATOM 1006 C CA . ILE A 1 129 ? 2.734 -7.949 -11.641 1 95.94 129 ILE A CA 1
ATOM 1007 C C . ILE A 1 129 ? 4.055 -8.242 -10.938 1 95.94 129 ILE A C 1
ATOM 1009 O O . ILE A 1 129 ? 4.543 -9.375 -10.969 1 95.94 129 ILE A O 1
ATOM 1013 N N . TYR A 1 130 ? 4.648 -7.266 -10.32 1 94.25 130 TYR A N 1
ATOM 1014 C CA . TYR A 1 130 ? 5.914 -7.406 -9.609 1 94.25 130 TYR A CA 1
ATOM 1015 C C . TYR A 1 130 ? 5.699 -7.398 -8.102 1 94.25 130 TYR A C 1
ATOM 1017 O O . TYR A 1 130 ? 4.984 -6.543 -7.574 1 94.25 130 TYR A O 1
ATOM 1025 N N . ILE A 1 131 ? 6.277 -8.328 -7.453 1 96.44 131 ILE A N 1
ATOM 1026 C CA . ILE A 1 131 ? 6.195 -8.406 -6 1 96.44 131 ILE A CA 1
ATOM 1027 C C . ILE A 1 131 ? 7.496 -7.895 -5.379 1 96.44 131 ILE A C 1
ATOM 1029 O O . ILE A 1 131 ? 8.578 -8.383 -5.703 1 96.44 131 ILE A O 1
ATOM 1033 N N . LEU A 1 13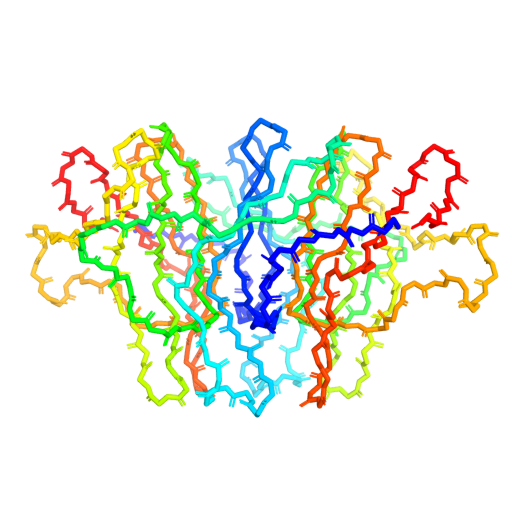2 ? 7.41 -6.941 -4.48 1 96.38 132 LEU A N 1
ATOM 1034 C CA . LEU A 1 132 ? 8.609 -6.297 -3.959 1 96.38 132 LEU A CA 1
ATOM 1035 C C . LEU A 1 132 ? 8.617 -6.324 -2.434 1 96.38 132 LEU A C 1
ATOM 1037 O O . LEU A 1 132 ? 7.738 -5.75 -1.79 1 96.38 132 LEU A O 1
ATOM 1041 N N . GLY A 1 133 ? 9.641 -6.996 -1.938 1 96.31 133 GLY A N 1
ATOM 1042 C CA . GLY A 1 133 ? 9.914 -6.953 -0.51 1 96.31 133 GLY A CA 1
ATOM 1043 C C . GLY A 1 133 ? 8.953 -7.785 0.31 1 96.31 133 GLY A C 1
ATOM 1044 O O . GLY A 1 133 ? 8.531 -8.867 -0.119 1 96.31 133 GLY A O 1
ATOM 1045 N N . GLY A 1 134 ? 8.68 -7.312 1.532 1 96.94 134 GLY A N 1
ATOM 1046 C CA . GLY A 1 134 ? 7.887 -8.07 2.486 1 96.94 134 GLY A CA 1
ATOM 1047 C C . GLY A 1 134 ? 8.648 -9.211 3.127 1 96.94 134 GLY A C 1
ATOM 1048 O O . GLY A 1 134 ? 9.867 -9.133 3.299 1 96.94 134 GLY A O 1
ATOM 1049 N N . GLY A 1 135 ? 7.828 -10.102 3.65 1 95.88 135 GLY A N 1
ATOM 1050 C CA . GLY A 1 135 ? 8.406 -11.258 4.316 1 95.88 135 GLY A CA 1
ATOM 1051 C C . GLY A 1 135 ? 7.449 -11.922 5.297 1 95.88 135 GLY A C 1
ATOM 1052 O O . GLY A 1 135 ? 6.238 -11.93 5.078 1 95.88 135 GLY A O 1
ATOM 1053 N N . THR A 1 136 ? 8.086 -12.594 6.203 1 94.56 136 THR A N 1
ATOM 1054 C CA . THR A 1 136 ? 7.336 -13.203 7.301 1 94.56 136 THR A CA 1
ATOM 1055 C C . THR A 1 136 ? 7.68 -12.531 8.625 1 94.56 136 THR A C 1
ATOM 1057 O O . THR A 1 136 ? 8.297 -11.469 8.648 1 94.56 136 THR A O 1
ATOM 1060 N N . SER A 1 137 ? 7.191 -13.109 9.727 1 88.44 137 SER A N 1
ATOM 1061 C CA . SER A 1 137 ? 7.465 -12.523 11.031 1 88.44 137 SER A CA 1
ATOM 1062 C C . SER A 1 137 ? 8.953 -12.586 11.367 1 88.44 137 SER A C 1
ATOM 1064 O O . SER A 1 137 ? 9.414 -11.898 12.281 1 88.44 137 SER A O 1
ATOM 1066 N N . TRP A 1 138 ? 9.68 -13.375 10.547 1 87.81 138 TRP A N 1
ATOM 1067 C CA . TRP A 1 138 ? 11.078 -13.555 10.922 1 87.81 138 TRP A CA 1
ATOM 1068 C C . TRP A 1 138 ? 11.984 -13.375 9.711 1 87.81 138 TRP A C 1
ATOM 1070 O O . TRP A 1 138 ? 13.203 -13.578 9.805 1 87.81 138 TRP A O 1
ATOM 1080 N N . THR A 1 139 ? 11.383 -12.992 8.641 1 89.62 139 THR A N 1
ATOM 1081 C CA . THR A 1 139 ? 12.18 -12.836 7.43 1 89.62 139 THR A CA 1
ATOM 1082 C C . THR A 1 139 ? 11.734 -11.609 6.637 1 89.62 139 THR A C 1
ATOM 1084 O O . THR A 1 139 ? 10.555 -11.266 6.633 1 89.62 139 THR A O 1
ATOM 1087 N N . ALA A 1 140 ? 12.695 -10.938 6.039 1 90.88 140 ALA A N 1
ATOM 1088 C CA . ALA A 1 140 ? 12.461 -9.922 5.012 1 90.88 140 ALA A CA 1
ATOM 1089 C C . ALA A 1 140 ? 13.125 -10.312 3.697 1 90.88 140 ALA A C 1
ATOM 1091 O O . ALA A 1 140 ? 14.266 -10.781 3.688 1 90.88 140 ALA A O 1
ATOM 1092 N N . TYR A 1 141 ? 12.445 -10.188 2.627 1 92.62 141 TYR A N 1
ATOM 1093 C CA . TYR A 1 141 ? 12.977 -10.656 1.351 1 92.62 141 TYR A CA 1
ATOM 1094 C C . TYR A 1 141 ? 13.672 -9.523 0.603 1 92.62 141 TYR A C 1
ATOM 1096 O O . TYR A 1 141 ? 13.078 -8.461 0.389 1 92.62 141 TYR A O 1
ATOM 1104 N N . SER A 1 142 ? 14.812 -9.836 0.18 1 91.25 142 SER A N 1
ATOM 1105 C CA . SER A 1 142 ? 15.625 -8.844 -0.518 1 91.25 142 SER A CA 1
ATOM 1106 C C . SER A 1 142 ? 15.109 -8.609 -1.935 1 91.25 142 SER A C 1
ATOM 1108 O O . SER A 1 142 ? 14.227 -9.32 -2.406 1 91.25 142 SER A O 1
ATOM 1110 N N . LEU A 1 143 ? 15.672 -7.602 -2.576 1 93.31 143 LEU A N 1
ATOM 1111 C CA . LEU A 1 143 ? 15.227 -7.219 -3.91 1 93.31 143 LEU A CA 1
ATOM 1112 C C . LEU A 1 143 ? 16.234 -7.641 -4.965 1 93.31 143 LEU A C 1
ATOM 1114 O O . LEU A 1 143 ? 16.203 -7.16 -6.102 1 93.31 143 LEU A O 1
ATOM 1118 N N . ASN A 1 144 ? 17.094 -8.484 -4.516 1 91.44 144 ASN A N 1
ATOM 1119 C CA . ASN A 1 144 ? 18.031 -9 -5.504 1 91.44 144 ASN A CA 1
ATOM 1120 C C . ASN A 1 144 ? 17.328 -9.867 -6.543 1 91.44 144 ASN A C 1
ATOM 1122 O O . ASN A 1 144 ? 17.844 -10.055 -7.652 1 91.44 144 ASN A O 1
ATOM 1126 N N . LYS A 1 145 ? 16.312 -10.406 -6.156 1 90.12 145 LYS A N 1
ATOM 1127 C CA . LYS A 1 145 ? 15.422 -11.125 -7.062 1 90.12 145 LYS A CA 1
ATOM 1128 C C . LYS A 1 145 ? 13.984 -10.617 -6.934 1 90.12 145 LYS A C 1
ATOM 1130 O O . LYS A 1 145 ? 13.398 -10.68 -5.855 1 90.12 145 LYS A O 1
ATOM 1135 N N . ILE A 1 146 ? 13.461 -10.117 -8.008 1 92.38 146 ILE A N 1
ATOM 1136 C CA . ILE A 1 146 ? 12.078 -9.656 -8.047 1 92.38 146 ILE A CA 1
ATOM 1137 C C . ILE A 1 146 ? 11.234 -10.625 -8.875 1 92.38 146 ILE A C 1
ATOM 1139 O O . ILE A 1 146 ? 11.539 -10.875 -10.039 1 92.38 146 ILE A O 1
ATOM 1143 N N . HIS A 1 147 ? 10.242 -11.156 -8.266 1 95.12 147 HIS A N 1
ATOM 1144 C CA . HIS A 1 147 ? 9.328 -12.031 -8.992 1 95.12 147 HIS A CA 1
ATOM 1145 C C . HIS A 1 147 ? 8.305 -11.219 -9.781 1 95.12 147 HIS A C 1
ATOM 1147 O O . HIS A 1 147 ? 7.793 -10.211 -9.297 1 95.12 147 HIS A O 1
ATOM 1153 N N . ALA A 1 148 ? 8.133 -11.68 -10.992 1 94.25 148 ALA A N 1
ATOM 1154 C CA . ALA A 1 148 ? 7.141 -11.062 -11.867 1 94.25 148 ALA A CA 1
ATOM 1155 C C . ALA A 1 148 ? 6.145 -12.094 -12.391 1 94.25 148 ALA A C 1
ATOM 1157 O O . ALA A 1 148 ? 6.543 -13.148 -12.898 1 94.25 148 ALA A O 1
ATOM 1158 N N . TYR A 1 149 ? 4.891 -11.82 -12.211 1 96.81 149 TYR A N 1
ATOM 1159 C CA . TYR A 1 149 ? 3.846 -12.672 -12.766 1 96.81 149 TYR A CA 1
ATOM 1160 C C . TYR A 1 149 ? 3.387 -12.156 -14.125 1 96.81 149 TYR A C 1
ATOM 1162 O O . TYR A 1 149 ? 2.846 -11.055 -14.227 1 96.81 149 TYR A O 1
ATOM 1170 N N . ASN A 1 150 ? 3.572 -12.953 -15.164 1 96.62 150 ASN A N 1
ATOM 1171 C CA . ASN A 1 150 ? 3.127 -12.609 -16.516 1 96.62 150 ASN A CA 1
ATOM 1172 C C . ASN A 1 150 ? 1.671 -13.008 -16.734 1 96.62 150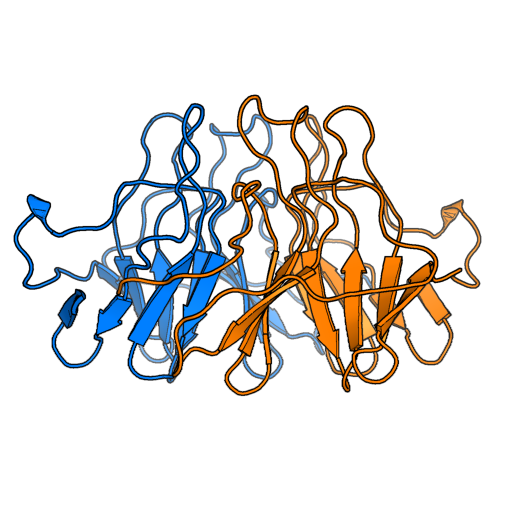 ASN A C 1
ATOM 1174 O O . ASN A 1 150 ? 1.345 -14.195 -16.781 1 96.62 150 ASN A O 1
ATOM 1178 N N . LEU A 1 151 ? 0.874 -12.031 -16.906 1 96.94 151 LEU A N 1
ATOM 1179 C CA . LEU A 1 151 ? -0.562 -12.273 -17 1 96.94 151 LEU A CA 1
ATOM 1180 C C . LEU A 1 151 ? -0.902 -13.016 -18.297 1 96.94 151 LEU A C 1
ATOM 1182 O O . LEU A 1 151 ? -1.887 -13.758 -18.344 1 96.94 151 LEU A O 1
ATOM 1186 N N . GLU A 1 152 ? -0.147 -12.797 -19.25 1 96.56 152 GLU A N 1
ATOM 1187 C CA . GLU A 1 152 ? -0.391 -13.445 -20.547 1 96.56 152 GLU A CA 1
ATOM 1188 C C . GLU A 1 152 ? -0.01 -14.922 -20.5 1 96.56 152 GLU A C 1
ATOM 1190 O O . GLU A 1 152 ? -0.768 -15.773 -20.953 1 96.56 152 GLU A O 1
ATOM 1195 N N . THR A 1 153 ? 1.081 -15.234 -19.953 1 97.19 153 THR A N 1
ATOM 1196 C CA . THR A 1 153 ? 1.567 -16.609 -19.953 1 97.19 153 THR A CA 1
ATOM 1197 C C . THR A 1 153 ? 1.14 -17.344 -18.688 1 97.19 153 THR A C 1
ATOM 1199 O O . THR A 1 153 ? 1.354 -18.547 -18.562 1 97.19 153 THR A O 1
ATOM 1202 N N . ASN A 1 154 ? 0.565 -16.641 -17.75 1 97.5 154 ASN A N 1
ATOM 1203 C CA . ASN A 1 154 ? 0.153 -17.219 -16.469 1 97.5 154 ASN A CA 1
ATOM 1204 C C . ASN A 1 154 ? 1.316 -17.906 -15.773 1 97.5 154 ASN A C 1
ATOM 1206 O O . ASN A 1 154 ? 1.2 -19.062 -15.359 1 97.5 154 ASN A O 1
ATOM 1210 N N . ALA A 1 155 ? 2.348 -17.141 -15.617 1 97.69 155 ALA A N 1
ATOM 1211 C CA . ALA A 1 155 ? 3.543 -17.734 -15.023 1 97.69 155 ALA A CA 1
ATOM 1212 C C . ALA A 1 155 ? 4.383 -16.688 -14.305 1 97.69 155 ALA A C 1
ATOM 1214 O O . ALA A 1 155 ? 4.469 -15.539 -14.758 1 97.69 155 ALA A O 1
ATOM 1215 N N . TRP A 1 156 ? 4.953 -17.234 -13.281 1 96.56 156 TRP A N 1
ATOM 1216 C CA . TRP A 1 156 ? 5.949 -16.406 -12.602 1 96.56 156 TRP A CA 1
ATOM 1217 C C . TRP A 1 156 ? 7.285 -16.453 -13.344 1 96.56 156 TRP A C 1
ATOM 1219 O O . TRP A 1 156 ? 7.707 -17.516 -13.805 1 96.56 156 TRP A O 1
ATOM 1229 N N . GLU A 1 157 ? 7.812 -15.234 -13.359 1 93.12 157 GLU A N 1
ATOM 1230 C CA . GLU A 1 157 ? 9.141 -15.078 -13.945 1 93.12 157 GLU A CA 1
ATOM 1231 C C . GLU A 1 157 ? 10.141 -14.578 -12.914 1 93.12 157 GLU A C 1
ATOM 1233 O O . GLU A 1 157 ? 9.766 -13.945 -11.93 1 93.12 157 GLU A O 1
ATOM 1238 N N . MET B 1 1 ? 13.273 -11.938 -11.766 1 85.25 1 MET B N 1
ATOM 1239 C CA . MET B 1 1 ? 14.172 -10.984 -12.398 1 85.25 1 MET B CA 1
ATOM 1240 C C . MET B 1 1 ? 15.281 -10.562 -11.438 1 85.25 1 MET B C 1
ATOM 1242 O O . MET B 1 1 ? 15.008 -10.172 -10.305 1 85.25 1 MET B O 1
ATOM 1246 N N . GLY B 1 2 ? 16.438 -10.695 -11.93 1 90.62 2 GLY B N 1
ATOM 1247 C CA . GLY B 1 2 ? 17.562 -10.273 -11.125 1 90.62 2 GLY B CA 1
ATOM 1248 C C . GLY B 1 2 ? 17.812 -8.781 -11.195 1 90.62 2 GLY B C 1
ATOM 1249 O O . GLY B 1 2 ? 17.688 -8.172 -12.266 1 90.62 2 GLY B O 1
ATOM 1250 N N . THR B 1 3 ? 18.078 -8.188 -10.047 1 92.88 3 THR B N 1
ATOM 1251 C CA . THR B 1 3 ? 18.469 -6.781 -10 1 92.88 3 THR B CA 1
ATOM 1252 C C . THR B 1 3 ? 19.828 -6.613 -9.336 1 92.88 3 THR B C 1
ATOM 1254 O O . THR B 1 3 ? 20.328 -7.543 -8.711 1 92.88 3 THR B O 1
ATOM 1257 N N . ASP B 1 4 ? 20.375 -5.441 -9.625 1 93.69 4 ASP B N 1
ATOM 1258 C CA . ASP B 1 4 ? 21.656 -5.121 -8.992 1 93.69 4 ASP B CA 1
ATOM 1259 C C . ASP B 1 4 ? 21.688 -3.676 -8.508 1 93.69 4 ASP B C 1
ATOM 1261 O O . ASP B 1 4 ? 20.641 -3.004 -8.492 1 93.69 4 ASP B O 1
ATOM 1265 N N . GLY B 1 5 ? 22.953 -3.359 -7.875 1 94.81 5 GLY B N 1
ATOM 1266 C CA . GLY B 1 5 ? 23.109 -1.994 -7.398 1 94.81 5 GLY B CA 1
ATOM 1267 C C . GLY B 1 5 ? 22.828 -1.844 -5.914 1 94.81 5 GLY B C 1
ATOM 1268 O O . GLY B 1 5 ? 22.844 -2.826 -5.172 1 94.81 5 GLY B O 1
ATOM 1269 N N . TYR B 1 6 ? 22.672 -0.631 -5.457 1 94.81 6 TYR B N 1
ATOM 1270 C CA . TYR B 1 6 ? 22.469 -0.323 -4.047 1 94.81 6 TYR B CA 1
ATOM 1271 C C . TYR B 1 6 ? 21 -0.507 -3.658 1 94.81 6 TYR B C 1
ATOM 1273 O O . TYR B 1 6 ? 20.234 0.456 -3.646 1 94.81 6 TYR B O 1
ATOM 1281 N N . MET B 1 7 ? 20.656 -1.653 -3.307 1 93.5 7 MET B N 1
ATOM 1282 C CA . MET B 1 7 ? 19.266 -2.008 -3.02 1 93.5 7 MET B CA 1
ATOM 1283 C C . MET B 1 7 ? 18.891 -1.64 -1.587 1 93.5 7 MET B C 1
ATOM 1285 O O . MET B 1 7 ? 19.75 -1.646 -0.699 1 93.5 7 MET B O 1
ATOM 1289 N N . PRO B 1 8 ? 17.641 -1.29 -1.368 1 92.5 8 PRO B N 1
ATOM 1290 C CA . PRO B 1 8 ? 17.219 -1.128 0.028 1 92.5 8 PRO B CA 1
ATOM 1291 C C . PRO B 1 8 ? 17.297 -2.43 0.822 1 92.5 8 PRO B C 1
ATOM 1293 O O . PRO B 1 8 ? 17.156 -3.514 0.251 1 92.5 8 PRO B O 1
ATOM 1296 N N . ARG B 1 9 ? 17.469 -2.234 2.139 1 90.94 9 ARG B N 1
ATOM 1297 C CA . ARG B 1 9 ? 17.578 -3.416 2.988 1 90.94 9 ARG B CA 1
ATOM 1298 C C . ARG B 1 9 ? 16.359 -3.545 3.902 1 90.94 9 ARG B C 1
ATOM 1300 O O . ARG B 1 9 ? 16 -4.648 4.312 1 90.94 9 ARG B O 1
ATOM 1307 N N . GLU B 1 10 ? 15.781 -2.428 4.262 1 93.06 10 GLU B N 1
ATOM 1308 C CA . GLU B 1 10 ? 14.586 -2.418 5.102 1 93.06 10 GLU B CA 1
ATOM 1309 C C . GLU B 1 10 ? 13.32 -2.564 4.262 1 93.06 10 GLU B C 1
ATOM 1311 O O . GLU B 1 10 ? 12.758 -1.57 3.799 1 93.06 10 GLU B O 1
ATOM 1316 N N . LEU B 1 11 ? 12.883 -3.891 4.156 1 93.31 11 LEU B N 1
ATOM 1317 C CA . LEU B 1 11 ? 11.953 -4.141 3.066 1 93.31 11 LEU B CA 1
ATOM 1318 C C . LEU B 1 11 ? 10.586 -4.566 3.607 1 93.31 11 LEU B C 1
ATOM 1320 O O . LEU B 1 11 ? 9.633 -4.723 2.844 1 93.31 11 LEU B O 1
ATOM 1324 N N . ALA B 1 12 ? 10.461 -4.793 4.867 1 96.06 12 ALA B N 1
ATOM 1325 C CA . ALA B 1 12 ? 9.133 -5.043 5.426 1 96.06 12 ALA B CA 1
ATOM 1326 C C . ALA B 1 12 ? 8.398 -3.738 5.703 1 96.06 12 ALA B C 1
ATOM 1328 O O . ALA B 1 12 ? 8.93 -2.846 6.367 1 96.06 12 ALA B O 1
ATOM 1329 N N . SER B 1 13 ? 7.133 -3.635 5.141 1 97.12 13 SER B N 1
ATOM 1330 C CA . SER B 1 13 ? 6.25 -2.496 5.355 1 97.12 13 SER B CA 1
ATOM 1331 C C . SER B 1 13 ? 6.852 -1.212 4.797 1 97.12 13 SER B C 1
ATOM 1333 O O . SER B 1 13 ? 6.676 -0.136 5.371 1 97.12 13 SER B O 1
ATOM 1335 N N . MET B 1 14 ? 7.68 -1.349 3.752 1 97.5 14 MET B N 1
ATOM 1336 C CA . MET B 1 14 ? 8.109 -0.177 2.994 1 97.5 14 MET B CA 1
ATOM 1337 C C . MET B 1 14 ? 6.996 0.325 2.084 1 97.5 14 MET B C 1
ATOM 1339 O O . MET B 1 14 ? 5.934 -0.29 2.004 1 97.5 14 MET B O 1
ATOM 1343 N N . SER B 1 15 ? 7.172 1.479 1.575 1 97.88 15 SER B N 1
ATOM 1344 C CA . SER B 1 15 ? 6.266 2.014 0.564 1 97.88 15 SER B CA 1
ATOM 1345 C C . SER B 1 15 ? 6.934 2.066 -0.805 1 97.88 15 SER B C 1
ATOM 1347 O O . SER B 1 15 ? 8.148 2.229 -0.901 1 97.88 15 SER B O 1
ATOM 1349 N N . LEU B 1 16 ? 6.133 1.952 -1.766 1 97.19 16 LEU B N 1
ATOM 1350 C CA . LEU B 1 16 ? 6.609 1.91 -3.145 1 97.19 16 LEU B CA 1
ATOM 1351 C C . LEU B 1 16 ? 5.668 2.674 -4.07 1 97.19 16 LEU B C 1
ATOM 1353 O O . LEU B 1 16 ? 4.445 2.57 -3.939 1 97.19 16 LEU B O 1
ATOM 1357 N N . VAL B 1 17 ? 6.227 3.422 -4.996 1 94.88 17 VAL B N 1
ATOM 1358 C CA . VAL B 1 17 ? 5.438 4.027 -6.066 1 94.88 17 VAL B CA 1
ATOM 1359 C C . VAL B 1 17 ? 6.156 3.852 -7.402 1 94.88 17 VAL B C 1
ATOM 1361 O O . VAL B 1 17 ? 7.387 3.783 -7.449 1 94.88 17 VAL B O 1
ATOM 1364 N N . LEU B 1 18 ? 5.398 3.701 -8.414 1 91.25 18 LEU B N 1
ATOM 1365 C CA . LEU B 1 18 ? 5.922 3.721 -9.781 1 91.25 18 LEU B CA 1
ATOM 1366 C C . LEU B 1 18 ? 5.836 5.121 -10.375 1 91.25 18 LEU B C 1
ATOM 1368 O O . LEU B 1 18 ? 4.762 5.73 -10.391 1 91.25 18 LEU B O 1
ATOM 1372 N N . HIS B 1 19 ? 6.879 5.664 -10.758 1 91.81 19 HIS B N 1
ATOM 1373 C CA . HIS B 1 19 ? 6.984 6.941 -11.453 1 91.81 19 HIS B CA 1
ATOM 1374 C C . HIS B 1 19 ? 7.652 6.777 -12.812 1 91.81 19 HIS B C 1
ATOM 1376 O O . HIS B 1 19 ? 8.875 6.695 -12.906 1 91.81 19 HIS B O 1
ATOM 1382 N N . GLY B 1 20 ? 6.809 6.887 -13.898 1 88.38 20 GLY B N 1
ATOM 1383 C CA . GLY B 1 20 ? 7.348 6.457 -15.18 1 88.38 20 GLY B CA 1
ATOM 1384 C C . GLY B 1 20 ? 7.836 5.02 -15.164 1 88.38 20 GLY B C 1
ATOM 1385 O O . GLY B 1 20 ? 7.078 4.105 -14.836 1 88.38 20 GLY B O 1
ATOM 1386 N N . ASN B 1 21 ? 9.18 4.875 -15.445 1 89.88 21 ASN B N 1
ATOM 1387 C CA . ASN B 1 21 ? 9.766 3.541 -15.43 1 89.88 21 ASN B CA 1
ATOM 1388 C C . ASN B 1 21 ? 10.594 3.307 -14.172 1 89.88 21 ASN B C 1
ATOM 1390 O O . ASN B 1 21 ? 11.406 2.383 -14.109 1 89.88 21 ASN B O 1
ATOM 1394 N N . ASN B 1 22 ? 10.297 4.141 -13.219 1 93.25 22 ASN B N 1
ATOM 1395 C CA . ASN B 1 22 ? 11.102 4.043 -12.008 1 93.25 22 ASN B CA 1
ATOM 1396 C C . ASN B 1 22 ? 10.273 3.598 -10.805 1 93.25 22 ASN B C 1
ATOM 1398 O O . ASN B 1 22 ? 9.211 4.164 -10.539 1 93.25 22 ASN B O 1
ATOM 1402 N N . LEU B 1 23 ? 10.812 2.582 -10.156 1 94.5 23 LEU B N 1
ATOM 1403 C CA . LEU B 1 23 ? 10.312 2.232 -8.836 1 94.5 23 LEU B CA 1
ATOM 1404 C C . LEU B 1 23 ? 10.992 3.064 -7.758 1 94.5 23 LEU B C 1
ATOM 1406 O O . LEU B 1 23 ? 12.219 3.105 -7.68 1 94.5 23 LEU B O 1
ATOM 1410 N N . LEU B 1 24 ? 10.227 3.783 -6.984 1 97.06 24 LEU B N 1
ATOM 1411 C CA . LEU B 1 24 ? 10.742 4.5 -5.82 1 97.06 24 LEU B CA 1
ATOM 1412 C C . LEU B 1 24 ? 10.312 3.814 -4.527 1 97.06 24 LEU B C 1
ATOM 1414 O O . LEU B 1 24 ? 9.125 3.557 -4.316 1 97.06 24 LEU B O 1
ATOM 1418 N N . VAL B 1 25 ? 11.25 3.51 -3.738 1 97.56 25 VAL B N 1
ATOM 1419 C CA . VAL B 1 25 ? 11.008 2.801 -2.486 1 97.56 25 VAL B CA 1
ATOM 1420 C C . VAL B 1 25 ? 11.453 3.664 -1.308 1 97.56 25 VAL B C 1
ATOM 1422 O O . VAL B 1 25 ? 12.516 4.293 -1.355 1 97.56 25 VAL B O 1
ATOM 1425 N N . PHE B 1 26 ? 10.656 3.721 -0.279 1 98.19 26 PHE B N 1
ATOM 1426 C CA . PHE B 1 26 ? 10.969 4.516 0.901 1 98.19 26 PHE B CA 1
ATOM 1427 C C . PHE B 1 26 ? 10.578 3.777 2.174 1 98.19 26 PHE B C 1
ATOM 1429 O O . PHE B 1 26 ? 9.516 3.15 2.232 1 98.19 26 PHE B O 1
ATOM 1436 N N . GLY B 1 27 ? 11.43 3.916 3.188 1 97.19 27 GLY B N 1
ATOM 1437 C CA . GLY B 1 27 ? 11.133 3.445 4.531 1 97.19 27 GLY B CA 1
ATOM 1438 C C . GLY B 1 27 ? 11.203 1.937 4.664 1 97.19 27 GLY B C 1
ATOM 1439 O O . GLY B 1 27 ? 11.961 1.277 3.947 1 97.19 27 GLY B O 1
ATOM 1440 N N . GLY B 1 28 ? 10.406 1.46 5.668 1 97.19 28 GLY B N 1
ATOM 1441 C CA . GLY B 1 28 ? 10.398 0.032 5.945 1 97.19 28 GLY B CA 1
ATOM 1442 C C . GLY B 1 28 ? 11.336 -0.364 7.07 1 97.19 28 GLY B C 1
ATOM 1443 O O . GLY B 1 28 ? 12.023 0.486 7.641 1 97.19 28 GLY B O 1
ATOM 1444 N N . THR B 1 29 ? 11.25 -1.607 7.359 1 96.38 29 THR B N 1
ATOM 1445 C CA . THR B 1 29 ? 12.078 -2.127 8.445 1 96.38 29 THR B CA 1
ATOM 1446 C C . THR B 1 29 ? 12.719 -3.453 8.047 1 96.38 29 THR B C 1
ATOM 1448 O O . THR B 1 29 ? 12.164 -4.199 7.234 1 96.38 29 THR B O 1
ATOM 1451 N N . GLY B 1 30 ? 13.914 -3.676 8.539 1 92.81 30 GLY B N 1
ATOM 1452 C CA . GLY B 1 30 ? 14.586 -4.961 8.461 1 92.81 30 GLY B CA 1
ATOM 1453 C C . GLY B 1 30 ? 14.586 -5.723 9.773 1 92.81 30 GLY B C 1
ATOM 1454 O O . GLY B 1 30 ? 13.984 -5.281 10.75 1 92.81 30 GLY B O 1
ATOM 1455 N N . ILE B 1 31 ? 15.203 -6.809 9.742 1 89.56 31 ILE B N 1
ATOM 1456 C CA . ILE B 1 31 ? 15.289 -7.617 10.953 1 89.56 31 ILE B CA 1
ATOM 1457 C C . ILE B 1 31 ? 16.391 -7.078 11.859 1 89.56 31 ILE B C 1
ATOM 1459 O O . ILE B 1 31 ? 17.516 -6.824 11.406 1 89.56 31 ILE B O 1
ATOM 1463 N N . PRO B 1 32 ? 16.172 -7 13.281 1 89.88 32 PRO B N 1
ATOM 1464 C CA . PRO B 1 32 ? 14.859 -7.137 13.93 1 89.88 32 PRO B CA 1
ATOM 1465 C C . PRO B 1 32 ? 13.906 -6 13.578 1 89.88 32 PRO B C 1
ATOM 1467 O O . PRO B 1 32 ? 14.328 -4.844 13.469 1 89.88 32 PRO B O 1
ATOM 1470 N N . PHE B 1 33 ? 12.672 -6.316 13.445 1 87.19 33 PHE B N 1
ATOM 1471 C CA . PHE B 1 33 ? 11.672 -5.336 13.031 1 87.19 33 PHE B CA 1
ATOM 1472 C C . PHE B 1 33 ? 11.539 -4.227 14.07 1 87.19 33 PHE B C 1
ATOM 1474 O O . PHE B 1 33 ? 11.516 -4.492 15.273 1 87.19 33 PHE B O 1
ATOM 1481 N N . GLY B 1 34 ? 11.484 -3.027 13.586 1 87.69 34 GLY B N 1
ATOM 1482 C CA . GLY B 1 34 ? 11.344 -1.875 14.461 1 87.69 34 GLY B CA 1
ATOM 1483 C C . GLY B 1 34 ? 12.68 -1.271 14.867 1 87.69 34 GLY B C 1
ATOM 1484 O O . GLY B 1 34 ? 12.758 -0.079 15.172 1 87.69 34 GLY B O 1
ATOM 1485 N N . GLU B 1 35 ? 13.734 -1.971 14.781 1 89 35 GLU B N 1
ATOM 1486 C CA . GLU B 1 35 ? 15.055 -1.491 15.18 1 89 35 GLU B CA 1
ATOM 1487 C C . GLU B 1 35 ? 15.898 -1.121 13.961 1 89 35 GLU B C 1
ATOM 1489 O O . GLU B 1 35 ? 16.781 -0.259 14.039 1 89 35 GLU B O 1
ATOM 1494 N N . SER B 1 36 ? 15.602 -1.762 12.898 1 91.81 36 SER B N 1
ATOM 1495 C CA . SER B 1 36 ? 16.297 -1.502 11.648 1 91.81 36 SER B CA 1
ATOM 1496 C C . SER B 1 36 ? 15.367 -0.867 10.617 1 91.81 36 SER B C 1
ATOM 1498 O O . SER B 1 36 ? 14.891 -1.543 9.703 1 91.81 36 SER B O 1
ATOM 1500 N N . ASN B 1 37 ? 15.109 0.402 10.805 1 94.94 37 ASN B N 1
ATOM 1501 C CA . ASN B 1 37 ? 14.227 1.131 9.898 1 94.94 37 ASN B CA 1
ATOM 1502 C C . ASN B 1 37 ? 15.016 1.999 8.93 1 94.94 37 ASN B C 1
ATOM 1504 O O . ASN B 1 37 ? 16.156 2.373 9.203 1 94.94 37 ASN B O 1
ATOM 1508 N N . GLY B 1 38 ? 14.453 2.232 7.844 1 93.94 38 GLY B N 1
ATOM 1509 C CA . GLY B 1 38 ? 15.094 3.088 6.852 1 93.94 38 GLY B CA 1
ATOM 1510 C C . GLY B 1 38 ? 14.344 4.387 6.617 1 93.94 38 GLY B C 1
ATOM 1511 O O . GLY B 1 38 ? 13.148 4.48 6.902 1 93.94 38 GLY B O 1
ATOM 1512 N N . ASN B 1 39 ? 15.008 5.367 6.176 1 96.81 39 ASN B N 1
ATOM 1513 C CA . ASN B 1 39 ? 14.391 6.605 5.719 1 96.81 39 ASN B CA 1
ATOM 1514 C C . ASN B 1 39 ? 15.023 7.105 4.426 1 96.81 39 ASN B C 1
ATOM 1516 O O . ASN B 1 39 ? 15.023 8.305 4.152 1 96.81 39 ASN B O 1
ATOM 1520 N N . ASP B 1 40 ? 15.664 6.227 3.682 1 96.69 40 ASP B N 1
ATOM 1521 C CA . ASP B 1 40 ? 16.25 6.531 2.377 1 96.69 40 ASP B CA 1
ATOM 1522 C C . ASP B 1 40 ? 15.219 6.324 1.261 1 96.69 40 ASP B C 1
ATOM 1524 O O . ASP B 1 40 ? 14.289 5.531 1.404 1 96.69 40 ASP B O 1
ATOM 1528 N N . VAL B 1 41 ? 15.508 7.047 0.192 1 98.06 41 VAL B N 1
ATOM 1529 C CA . VAL B 1 41 ? 14.75 6.816 -1.036 1 98.06 41 VAL B CA 1
ATOM 1530 C C . VAL B 1 41 ? 15.625 6.066 -2.041 1 98.06 41 VAL B C 1
ATOM 1532 O O . VAL B 1 41 ? 16.719 6.523 -2.395 1 98.06 41 VAL B O 1
ATOM 1535 N N . HIS B 1 42 ? 15.203 4.953 -2.408 1 98 42 HIS B N 1
ATOM 1536 C CA . HIS B 1 42 ? 15.875 4.16 -3.436 1 98 42 HIS B CA 1
ATOM 1537 C C . HIS B 1 42 ? 15.078 4.16 -4.734 1 98 42 HIS B C 1
ATOM 1539 O O . HIS B 1 42 ? 13.852 4.285 -4.719 1 98 42 HIS B O 1
ATOM 1545 N N . VAL B 1 43 ? 15.805 4.012 -5.801 1 96.94 43 VAL B N 1
ATOM 1546 C CA . VAL B 1 43 ? 15.156 4.008 -7.109 1 96.94 43 VAL B CA 1
ATOM 1547 C C . VAL B 1 43 ? 15.703 2.857 -7.949 1 96.94 43 VAL B C 1
ATOM 1549 O O . VAL B 1 43 ? 16.891 2.529 -7.871 1 96.94 43 VAL B O 1
ATOM 1552 N N . CYS B 1 44 ? 14.836 2.273 -8.672 1 95.38 44 CYS B N 1
ATOM 1553 C CA . CYS B 1 44 ? 15.195 1.249 -9.648 1 95.38 44 CYS B CA 1
ATOM 1554 C C . CYS B 1 44 ? 14.391 1.404 -10.93 1 95.38 44 CYS B C 1
ATOM 1556 O O . CYS B 1 44 ? 13.164 1.308 -10.914 1 95.38 44 CYS B O 1
ATOM 1558 N N . ASN B 1 45 ? 15.125 1.613 -12.031 1 91.69 45 ASN B N 1
ATOM 1559 C CA . ASN B 1 45 ? 14.461 1.631 -13.328 1 91.69 45 ASN B CA 1
ATOM 1560 C C . ASN B 1 45 ? 14.094 0.224 -13.789 1 91.69 45 ASN B C 1
ATOM 1562 O O . ASN B 1 45 ? 14.93 -0.68 -13.773 1 91.69 45 ASN B O 1
ATOM 1566 N N . VAL B 1 46 ? 12.859 -0.003 -14.156 1 85.69 46 VAL B N 1
ATOM 1567 C CA . VAL B 1 46 ? 12.336 -1.336 -14.43 1 85.69 46 VAL B CA 1
ATOM 1568 C C . VAL B 1 46 ? 13.031 -1.93 -15.648 1 85.69 46 VAL B C 1
ATOM 1570 O O . VAL B 1 46 ? 13.094 -3.152 -15.805 1 85.69 46 VAL B O 1
ATOM 1573 N N . LYS B 1 47 ? 13.555 -1.136 -16.484 1 86.19 47 LYS B N 1
ATOM 1574 C CA . LYS B 1 47 ? 14.234 -1.607 -17.688 1 86.19 47 LYS B CA 1
ATOM 1575 C C . LYS B 1 47 ? 15.688 -1.973 -17.391 1 86.19 47 LYS B C 1
ATOM 1577 O O . LYS B 1 47 ? 16.188 -2.986 -17.875 1 86.19 47 LYS B O 1
ATOM 1582 N N . TYR B 1 48 ? 16.328 -1.185 -16.562 1 89.44 48 TYR B N 1
ATOM 1583 C CA . TYR B 1 48 ? 17.75 -1.366 -16.344 1 89.44 48 TYR B CA 1
ATOM 1584 C C . TYR B 1 48 ? 18.016 -2.264 -15.148 1 89.44 48 TYR B C 1
ATOM 1586 O O . TYR B 1 48 ? 19.094 -2.846 -15.016 1 89.44 48 TYR B O 1
ATOM 1594 N N . LYS B 1 49 ? 17.078 -2.334 -14.328 1 92.31 49 LYS B N 1
ATOM 1595 C CA . LYS B 1 49 ? 17.062 -3.264 -13.203 1 92.31 49 LYS B CA 1
ATOM 1596 C C . LYS B 1 49 ? 18.266 -3.035 -12.281 1 92.31 49 LYS B C 1
ATOM 1598 O O . LYS B 1 49 ? 18.953 -3.984 -11.906 1 92.31 49 LYS B O 1
ATOM 1603 N N . ARG B 1 50 ? 18.547 -1.78 -12.055 1 94.94 50 ARG B N 1
ATOM 1604 C CA . ARG B 1 50 ? 19.625 -1.391 -11.148 1 94.94 50 ARG B CA 1
ATOM 1605 C C . ARG B 1 50 ? 19.125 -0.416 -10.094 1 94.94 50 ARG B C 1
ATOM 1607 O O . ARG B 1 50 ? 18.516 0.607 -10.422 1 94.94 50 ARG B O 1
ATOM 1614 N N . TRP B 1 51 ? 19.391 -0.792 -8.867 1 96.81 51 TRP B N 1
ATOM 1615 C CA . TRP B 1 51 ? 18.984 0.039 -7.738 1 96.81 51 TRP B CA 1
ATOM 1616 C C . TRP B 1 51 ? 20.031 1.121 -7.457 1 96.81 51 TRP B C 1
ATOM 1618 O O . TRP B 1 51 ? 21.234 0.882 -7.582 1 96.81 51 TRP B O 1
ATOM 1628 N N . ALA B 1 52 ? 19.531 2.252 -7.059 1 97.31 52 ALA B N 1
ATOM 1629 C CA . ALA B 1 52 ? 20.375 3.357 -6.625 1 97.31 52 ALA B CA 1
ATOM 1630 C C . ALA B 1 52 ? 19.75 4.094 -5.441 1 97.31 52 ALA B C 1
ATOM 1632 O O . ALA B 1 52 ? 18.531 4.09 -5.27 1 97.31 52 ALA B O 1
ATOM 1633 N N . LEU B 1 53 ? 20.688 4.66 -4.703 1 97.31 53 LEU B N 1
ATOM 1634 C CA . LEU B 1 53 ? 20.266 5.543 -3.623 1 97.31 53 LEU B CA 1
ATOM 1635 C C . LEU B 1 53 ? 20.125 6.98 -4.113 1 97.31 53 LEU B C 1
ATOM 1637 O O . LEU B 1 53 ? 21.047 7.512 -4.746 1 97.31 53 LEU B O 1
ATOM 1641 N N . LEU B 1 54 ? 18.906 7.57 -3.865 1 96.81 54 LEU B N 1
ATOM 1642 C CA . LEU B 1 54 ? 18.734 8.977 -4.23 1 96.81 54 LEU B CA 1
ATOM 1643 C C . LEU B 1 54 ? 19.328 9.883 -3.16 1 96.81 54 LEU B C 1
ATOM 1645 O O . LEU B 1 54 ? 19.109 9.672 -1.966 1 96.81 54 LEU B O 1
ATOM 1649 N N . SER B 1 55 ? 20.078 10.805 -3.602 1 97.12 55 SER B N 1
ATOM 1650 C CA . SER B 1 55 ? 20.609 11.82 -2.699 1 97.12 55 SER B CA 1
ATOM 1651 C C . SER B 1 55 ? 19.594 12.914 -2.439 1 97.12 55 SER B C 1
ATOM 1653 O O . SER B 1 55 ? 19.266 13.703 -3.336 1 97.12 55 SER B O 1
ATOM 1655 N N . CYS B 1 56 ? 19.062 12.93 -1.214 1 97.81 56 CYS B N 1
ATOM 1656 C CA . CYS B 1 56 ? 18.062 13.914 -0.848 1 97.81 56 CYS B CA 1
ATOM 1657 C C . CYS B 1 56 ? 18.578 14.836 0.25 1 97.81 56 CYS B C 1
ATOM 1659 O O . CYS B 1 56 ? 19.469 14.469 1.005 1 97.81 56 CYS B O 1
ATOM 1661 N N . ARG B 1 57 ? 18 16.047 0.233 1 98.06 57 ARG B N 1
ATOM 1662 C CA . ARG B 1 57 ? 18.297 17.031 1.268 1 98.06 57 ARG B CA 1
ATOM 1663 C C . ARG B 1 57 ? 17.016 17.531 1.936 1 98.06 57 ARG B C 1
ATOM 1665 O O . ARG B 1 57 ? 15.922 17.125 1.561 1 98.06 57 ARG B O 1
ATOM 1672 N N . GLY B 1 58 ? 17.234 18.328 2.936 1 98.38 58 GLY B N 1
ATOM 1673 C CA . GLY B 1 58 ? 16.094 18.906 3.643 1 98.38 58 GLY B CA 1
ATOM 1674 C C . GLY B 1 58 ? 15.68 18.109 4.863 1 98.38 58 GLY B C 1
ATOM 1675 O O . GLY B 1 58 ? 16.469 17.312 5.387 1 98.38 58 GLY B O 1
ATOM 1676 N N . LYS B 1 59 ? 14.477 18.391 5.406 1 97.75 59 LYS B N 1
ATOM 1677 C CA . LYS B 1 59 ? 13.953 17.734 6.598 1 97.75 59 LYS B CA 1
ATOM 1678 C C . LYS B 1 59 ? 13.305 16.391 6.242 1 97.75 59 LYS B C 1
ATOM 1680 O O . LYS B 1 59 ? 12.102 16.344 5.973 1 97.75 59 LYS B O 1
ATOM 1685 N N . ARG B 1 60 ? 14.016 15.336 6.387 1 96.56 60 ARG B N 1
ATOM 1686 C CA . ARG B 1 60 ? 13.539 14 6.02 1 96.56 60 ARG B CA 1
ATOM 1687 C C . ARG B 1 60 ? 12.672 13.406 7.125 1 96.56 60 ARG B C 1
ATOM 1689 O O . ARG B 1 60 ? 12.812 13.773 8.297 1 96.56 60 ARG B O 1
ATOM 1696 N N . PRO B 1 61 ? 11.727 12.516 6.711 1 97 61 PRO B N 1
ATOM 1697 C CA . PRO B 1 61 ? 11.055 11.742 7.762 1 97 61 PRO B CA 1
ATOM 1698 C C . PRO B 1 61 ? 12.039 10.961 8.641 1 97 61 PRO B C 1
ATOM 1700 O O . PRO B 1 61 ? 13.141 10.641 8.195 1 97 61 PRO B O 1
ATOM 1703 N N . SER B 1 62 ? 11.719 10.75 9.883 1 95.31 62 SER B N 1
ATOM 1704 C CA . SER B 1 62 ? 12.477 9.828 10.719 1 95.31 62 SER B CA 1
ATOM 1705 C C . SER B 1 62 ? 12.531 8.438 10.094 1 95.31 62 SER B C 1
ATOM 1707 O O . SER B 1 62 ? 11.859 8.172 9.102 1 95.31 62 SER B O 1
ATOM 1709 N N . ARG B 1 63 ? 13.422 7.605 10.602 1 96.31 63 ARG B N 1
ATOM 1710 C CA . ARG B 1 63 ? 13.422 6.207 10.195 1 96.31 63 ARG B CA 1
ATOM 1711 C C . ARG B 1 63 ? 12.156 5.496 10.672 1 96.31 63 ARG B C 1
ATOM 1713 O O . ARG B 1 63 ? 11.938 5.344 11.875 1 96.31 63 ARG B O 1
ATOM 1720 N N . ILE B 1 64 ? 11.336 5.047 9.68 1 97 64 ILE B N 1
ATOM 1721 C CA . ILE B 1 64 ? 10.008 4.562 10.039 1 97 64 ILE B CA 1
ATOM 1722 C C . ILE B 1 64 ? 9.625 3.393 9.141 1 97 64 ILE B C 1
ATOM 1724 O O . ILE B 1 64 ? 10.25 3.166 8.102 1 97 64 ILE B O 1
ATOM 1728 N N . TYR B 1 65 ? 8.68 2.689 9.555 1 97.44 65 TYR B N 1
ATOM 1729 C CA . TYR B 1 65 ? 8.016 1.688 8.734 1 97.44 65 TYR B CA 1
ATOM 1730 C C . TYR B 1 65 ? 6.504 1.756 8.906 1 97.44 65 TYR B C 1
ATOM 1732 O O . TYR B 1 65 ? 6.008 2.33 9.883 1 97.44 65 TYR B O 1
ATOM 1740 N N . GLY B 1 66 ? 5.785 1.173 7.902 1 97.62 66 GLY B N 1
ATOM 1741 C CA . GLY B 1 66 ? 4.336 1.157 7.965 1 97.62 66 GLY B CA 1
ATOM 1742 C C . GLY B 1 66 ? 3.707 2.482 7.578 1 97.62 66 GLY B C 1
ATOM 1743 O O . GLY B 1 66 ? 2.551 2.752 7.914 1 97.62 66 GLY B O 1
ATOM 1744 N N . GLN B 1 67 ? 4.477 3.377 6.949 1 98.38 67 GLN B N 1
ATOM 1745 C CA . GLN B 1 67 ? 3.961 4.625 6.402 1 98.38 67 GLN B CA 1
ATOM 1746 C C . GLN B 1 67 ? 3.244 4.391 5.074 1 98.38 67 GLN B C 1
ATOM 1748 O O . GLN B 1 67 ? 3.332 3.303 4.5 1 98.38 67 GLN B O 1
ATOM 1753 N N . ALA B 1 68 ? 2.535 5.355 4.68 1 98.25 68 ALA B N 1
ATOM 1754 C CA . ALA B 1 68 ? 1.962 5.348 3.336 1 98.25 68 ALA B CA 1
ATOM 1755 C C . ALA B 1 68 ? 2.543 6.473 2.484 1 98.25 68 ALA B C 1
ATOM 1757 O O . ALA B 1 68 ? 2.957 7.508 3.014 1 98.25 68 ALA B O 1
ATOM 1758 N N . MET B 1 69 ? 2.6 6.258 1.214 1 98.19 69 MET B N 1
ATOM 1759 C CA . MET B 1 69 ? 3.271 7.172 0.295 1 98.19 69 MET B CA 1
ATOM 1760 C C . MET B 1 69 ? 2.473 7.328 -0.995 1 98.19 69 MET B C 1
ATOM 1762 O O . MET B 1 69 ? 1.898 6.363 -1.497 1 98.19 69 MET B O 1
ATOM 1766 N N . ALA B 1 70 ? 2.449 8.516 -1.501 1 96.88 70 ALA B N 1
ATOM 1767 C CA . ALA B 1 70 ? 1.803 8.82 -2.773 1 96.88 70 ALA B CA 1
ATOM 1768 C C . ALA B 1 70 ? 2.652 9.781 -3.604 1 96.88 70 ALA B C 1
ATOM 1770 O O . ALA B 1 70 ? 3.393 10.602 -3.053 1 96.88 70 ALA B O 1
ATOM 1771 N N . LEU B 1 71 ? 2.541 9.625 -4.859 1 97.06 71 LEU B N 1
ATOM 1772 C CA . LEU B 1 71 ? 3.16 10.539 -5.809 1 97.06 71 LEU B CA 1
ATOM 1773 C C . LEU B 1 71 ? 2.127 11.5 -6.391 1 97.06 71 LEU B C 1
ATOM 1775 O O . LEU B 1 71 ? 1.17 11.07 -7.039 1 97.06 71 LEU B O 1
ATOM 1779 N N . ILE B 1 72 ? 2.285 12.758 -6.137 1 96.75 72 ILE B N 1
ATOM 1780 C CA . ILE B 1 72 ? 1.349 13.766 -6.621 1 96.75 72 ILE B CA 1
ATOM 1781 C C . ILE B 1 72 ? 2.117 14.914 -7.273 1 96.75 72 ILE B C 1
ATOM 1783 O O . ILE B 1 72 ? 2.889 15.609 -6.613 1 96.75 72 ILE B O 1
ATOM 1787 N N . ASN B 1 73 ? 1.946 15.117 -8.578 1 95.12 73 ASN B N 1
ATOM 1788 C CA . ASN B 1 73 ? 2.5 16.234 -9.336 1 95.12 73 ASN B CA 1
ATOM 1789 C C . ASN B 1 73 ? 3.998 16.391 -9.086 1 95.12 73 ASN B C 1
ATOM 1791 O O . ASN B 1 73 ? 4.465 17.484 -8.75 1 95.12 73 ASN B O 1
ATOM 1795 N N . GLY B 1 74 ? 4.73 15.32 -9.188 1 95.94 74 GLY B N 1
ATOM 1796 C CA . GLY B 1 74 ? 6.184 15.359 -9.148 1 95.94 74 GLY B CA 1
ATOM 1797 C C . GLY B 1 74 ? 6.742 15.344 -7.742 1 95.94 74 GLY B C 1
ATOM 1798 O O . GLY B 1 74 ? 7.945 15.508 -7.543 1 95.94 74 GLY B O 1
ATOM 1799 N N . SER B 1 75 ? 5.859 15.141 -6.781 1 98.19 75 SER B N 1
ATOM 1800 C CA . SER B 1 75 ? 6.32 15.094 -5.398 1 98.19 75 SER B CA 1
ATOM 1801 C C . SER B 1 75 ? 5.852 13.82 -4.699 1 98.19 75 SER B C 1
ATOM 1803 O O . SER B 1 75 ? 4.719 13.375 -4.902 1 98.19 75 SER B O 1
ATOM 1805 N N . LEU B 1 76 ? 6.742 13.281 -3.883 1 98.31 76 LEU B N 1
ATOM 1806 C CA . LEU B 1 76 ? 6.355 12.188 -2.998 1 98.31 76 LEU B CA 1
ATOM 1807 C C . LEU B 1 76 ? 5.84 12.719 -1.667 1 98.31 76 LEU B C 1
ATOM 1809 O O . LEU B 1 76 ? 6.469 13.578 -1.05 1 98.31 76 LEU B O 1
ATOM 1813 N N . TYR B 1 77 ? 4.719 12.273 -1.275 1 98.62 77 TYR B N 1
ATOM 1814 C CA . TYR B 1 77 ? 4.176 12.562 0.048 1 98.62 77 TYR B CA 1
ATOM 1815 C C . TYR B 1 77 ? 4.191 11.312 0.927 1 98.62 77 TYR B C 1
ATOM 1817 O O . TYR B 1 77 ? 3.783 10.234 0.491 1 98.62 77 TYR B O 1
ATOM 1825 N N . VAL B 1 78 ? 4.699 11.461 2.094 1 98.62 78 VAL B N 1
ATOM 1826 C CA . VAL B 1 78 ? 4.805 10.359 3.049 1 98.62 78 VAL B CA 1
ATOM 1827 C C . VAL B 1 78 ? 4.086 10.727 4.344 1 98.62 78 VAL B C 1
ATOM 1829 O O . VAL B 1 78 ? 4.324 11.797 4.91 1 98.62 78 VAL B O 1
ATOM 1832 N N . PHE B 1 79 ? 3.213 9.891 4.766 1 98.44 79 PHE B N 1
ATOM 1833 C CA . PHE B 1 79 ? 2.445 10.156 5.977 1 98.44 79 PHE B CA 1
ATOM 1834 C C . PHE B 1 79 ? 2.486 8.961 6.918 1 98.44 79 PHE B C 1
ATOM 1836 O O . PHE B 1 79 ? 2.371 7.812 6.48 1 98.44 79 PHE B O 1
ATOM 1843 N N . GLY B 1 80 ? 2.672 9.289 8.188 1 98 80 GLY B N 1
ATOM 1844 C CA . GLY B 1 80 ? 2.508 8.312 9.25 1 98 80 GLY B CA 1
ATOM 1845 C C . GLY B 1 80 ? 3.684 7.359 9.367 1 98 80 GLY B C 1
ATOM 1846 O O . GLY B 1 80 ? 4.805 7.699 8.992 1 98 80 GLY B O 1
ATOM 1847 N N . GLY B 1 81 ? 3.357 6.164 9.938 1 97.81 81 GLY B N 1
ATOM 1848 C CA . GLY B 1 81 ? 4.383 5.18 10.242 1 97.81 81 GLY B CA 1
ATOM 1849 C C . GLY B 1 81 ? 4.832 5.207 11.688 1 97.81 81 GLY B C 1
ATOM 1850 O O . GLY B 1 81 ? 4.258 5.93 12.508 1 97.81 81 GLY B O 1
ATOM 1851 N N . THR B 1 82 ? 5.809 4.305 11.93 1 97.44 82 THR B N 1
ATOM 1852 C CA . THR B 1 82 ? 6.293 4.188 13.297 1 97.44 82 THR B CA 1
ATOM 1853 C C . THR B 1 82 ? 7.789 3.879 13.32 1 97.44 82 THR B C 1
ATOM 1855 O O . THR B 1 82 ? 8.328 3.338 12.352 1 97.44 82 THR B O 1
ATOM 1858 N N . THR B 1 83 ? 8.344 4.219 14.367 1 93.38 83 THR B N 1
ATOM 1859 C CA . THR B 1 83 ? 9.727 3.828 14.617 1 93.38 83 THR B CA 1
ATOM 1860 C C . THR B 1 83 ? 9.797 2.477 15.32 1 93.38 83 THR B C 1
ATOM 1862 O O . THR B 1 83 ? 10.875 1.917 15.508 1 93.38 83 THR B O 1
ATOM 1865 N N . GLY B 1 84 ? 8.734 1.933 15.656 1 89.56 84 GLY B N 1
ATOM 1866 C CA . GLY B 1 84 ? 8.648 0.771 16.531 1 89.56 84 GLY B CA 1
ATOM 1867 C C . GLY B 1 84 ? 8.188 1.111 17.938 1 89.56 84 GLY B C 1
ATOM 1868 O O . GLY B 1 84 ? 7.684 0.246 18.656 1 89.56 84 GLY B O 1
ATOM 1869 N N . TYR B 1 85 ? 8.375 2.395 18.328 1 87.94 85 TYR B N 1
ATOM 1870 C CA . TYR B 1 85 ? 8 2.859 19.656 1 87.94 85 TYR B CA 1
ATOM 1871 C C . TYR B 1 85 ? 7.051 4.051 19.578 1 87.94 85 TYR B C 1
ATOM 1873 O O . TYR B 1 85 ? 6.105 4.156 20.359 1 87.94 85 TYR B O 1
ATOM 1881 N N . ILE B 1 86 ? 7.273 4.836 18.641 1 93.12 86 ILE B N 1
ATOM 1882 C CA . ILE B 1 86 ? 6.508 6.062 18.453 1 93.12 86 ILE B CA 1
ATOM 1883 C C . ILE B 1 86 ? 5.785 6.039 17.109 1 93.12 86 ILE B C 1
ATOM 1885 O O . ILE B 1 86 ? 6.375 5.672 16.094 1 93.12 86 ILE B O 1
ATOM 1889 N N . TYR B 1 87 ? 4.52 6.414 17.156 1 96.25 87 TYR B N 1
ATOM 1890 C CA . TYR B 1 87 ? 3.74 6.555 15.93 1 96.25 87 TYR B CA 1
ATOM 1891 C C . TYR B 1 87 ? 3.734 8 15.453 1 96.25 87 TYR B C 1
ATOM 1893 O O . TYR B 1 87 ? 3.633 8.93 16.266 1 96.25 87 TYR B O 1
ATOM 1901 N N . SER B 1 88 ? 3.803 8.156 14.156 1 95.19 88 SER B N 1
ATOM 1902 C CA . SER B 1 88 ? 3.939 9.484 13.57 1 95.19 88 SER B CA 1
ATOM 1903 C C . SER B 1 88 ? 2.594 10.023 13.102 1 95.19 88 SER B C 1
ATOM 1905 O O . SER B 1 88 ? 1.721 9.258 12.688 1 95.19 88 SER B O 1
ATOM 1907 N N . THR B 1 89 ? 2.438 11.367 13.078 1 93.31 89 THR B N 1
ATOM 1908 C CA . THR B 1 89 ? 1.356 12.102 12.43 1 93.31 89 THR B CA 1
ATOM 1909 C C . THR B 1 89 ? 1.903 13.039 11.359 1 93.31 89 THR B C 1
ATOM 1911 O O . THR B 1 89 ? 1.17 13.875 10.82 1 93.31 89 THR B O 1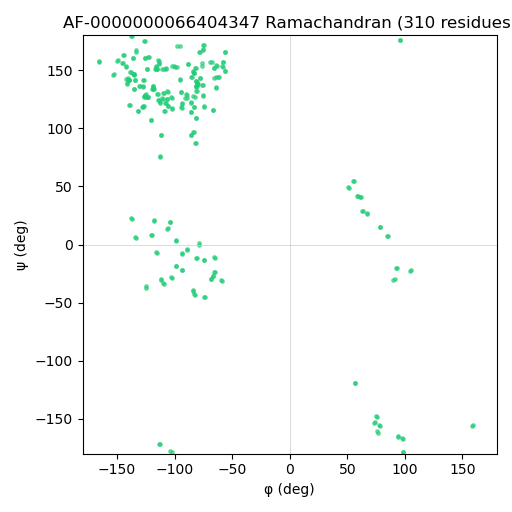
ATOM 1914 N N . ASP B 1 90 ? 3.139 12.898 11.102 1 95.88 90 ASP B N 1
ATOM 1915 C CA . ASP B 1 90 ? 3.805 13.859 10.227 1 95.88 90 ASP B CA 1
ATOM 1916 C C . ASP B 1 90 ? 3.48 13.578 8.758 1 95.88 90 ASP B C 1
ATOM 1918 O O . ASP B 1 90 ? 3.367 12.422 8.352 1 95.88 90 ASP B O 1
ATOM 1922 N N . LEU B 1 91 ? 3.354 14.664 8.07 1 97.94 91 LEU B N 1
ATOM 1923 C CA . LEU B 1 91 ? 3.305 14.641 6.609 1 97.94 91 LEU B CA 1
ATOM 1924 C C . LEU B 1 91 ? 4.547 15.297 6.016 1 97.94 91 LEU B C 1
ATOM 1926 O O . LEU B 1 91 ? 4.875 16.438 6.352 1 97.94 91 LEU B O 1
ATOM 1930 N N . HIS B 1 92 ? 5.246 14.539 5.215 1 98.69 92 HIS B N 1
ATOM 1931 C CA . HIS B 1 92 ? 6.441 15.047 4.547 1 98.69 92 HIS B CA 1
ATOM 1932 C C . HIS B 1 92 ? 6.266 15.055 3.031 1 98.69 92 HIS B C 1
ATOM 1934 O O . HIS B 1 92 ? 5.5 14.25 2.49 1 98.69 92 HIS B O 1
ATOM 1940 N N . LYS B 1 93 ? 6.934 15.953 2.463 1 98.69 93 LYS B N 1
ATOM 1941 C CA . LYS B 1 93 ? 6.961 16.094 1.009 1 98.69 93 LYS B CA 1
ATOM 1942 C C . LYS B 1 93 ? 8.391 16.062 0.479 1 98.69 93 LYS B C 1
ATOM 1944 O O . LYS B 1 93 ? 9.273 16.734 1.02 1 98.69 93 LYS B O 1
ATOM 1949 N N . LEU B 1 94 ? 8.656 15.242 -0.497 1 98.81 94 LEU B N 1
ATOM 1950 C CA . LEU B 1 94 ? 9.898 15.281 -1.26 1 98.81 94 LEU B CA 1
ATOM 1951 C C . LEU B 1 94 ? 9.656 15.797 -2.676 1 98.81 94 LEU B C 1
ATOM 1953 O O . LEU B 1 94 ? 8.953 15.148 -3.459 1 98.81 94 LEU B O 1
ATOM 1957 N N . ASP B 1 95 ? 10.188 16.922 -3.023 1 98.62 95 ASP B N 1
ATOM 1958 C CA . ASP B 1 95 ? 10.172 17.406 -4.398 1 98.62 95 ASP B CA 1
ATOM 1959 C C . ASP B 1 95 ? 11.156 16.641 -5.27 1 98.62 95 ASP B C 1
ATOM 1961 O O . ASP B 1 95 ? 12.367 16.688 -5.043 1 98.62 95 ASP B O 1
ATOM 1965 N N . LEU B 1 96 ? 10.703 15.977 -6.27 1 97.56 96 LEU B N 1
ATOM 1966 C CA . LEU B 1 96 ? 11.555 15.07 -7.027 1 97.56 96 LEU B CA 1
ATOM 1967 C C . LEU B 1 96 ? 12.414 15.828 -8.031 1 97.56 96 LEU B C 1
ATOM 1969 O O . LEU B 1 96 ? 13.352 15.273 -8.602 1 97.56 96 LEU B O 1
ATOM 1973 N N . ASN B 1 97 ? 12.094 17.047 -8.203 1 97.31 97 ASN B N 1
ATOM 1974 C CA . ASN B 1 97 ? 12.945 17.875 -9.047 1 97.31 97 ASN B CA 1
ATOM 1975 C C . ASN B 1 97 ? 14.141 18.406 -8.266 1 97.31 97 ASN B C 1
ATOM 1977 O O . ASN B 1 97 ? 15.273 18.406 -8.766 1 97.31 97 ASN B O 1
ATOM 1981 N N . THR B 1 98 ? 13.914 18.844 -7.098 1 98.12 98 THR B N 1
ATOM 1982 C CA . THR B 1 98 ? 14.969 19.469 -6.305 1 98.12 98 THR B CA 1
ATOM 1983 C C . THR B 1 98 ? 15.562 18.469 -5.32 1 98.12 98 THR B C 1
ATOM 1985 O O . THR B 1 98 ? 16.641 18.703 -4.758 1 98.12 98 THR B O 1
ATOM 1988 N N . MET B 1 99 ? 14.828 17.406 -5.066 1 98.25 99 MET B N 1
ATOM 1989 C CA . MET B 1 99 ? 15.211 16.359 -4.113 1 98.25 99 MET B CA 1
ATOM 1990 C C . MET B 1 99 ? 15.336 16.938 -2.705 1 98.25 99 MET B C 1
ATOM 1992 O O . MET B 1 99 ? 16.25 16.562 -1.963 1 98.25 99 MET B O 1
ATOM 1996 N N . VAL B 1 100 ? 14.422 17.781 -2.385 1 98.75 100 VAL B N 1
ATOM 1997 C CA . VAL B 1 100 ? 14.406 18.391 -1.062 1 98.75 100 VAL B CA 1
ATOM 1998 C C . VAL B 1 100 ? 13.172 17.938 -0.292 1 98.75 100 VAL B C 1
ATOM 2000 O O . VAL B 1 100 ? 12.039 18.062 -0.776 1 98.75 100 VAL B O 1
ATOM 2003 N N . TRP B 1 101 ? 13.445 17.375 0.891 1 98.75 101 TRP B N 1
ATOM 2004 C CA . TRP B 1 101 ? 12.383 17 1.821 1 98.75 101 TRP B CA 1
ATOM 2005 C C . TRP B 1 101 ? 11.914 18.203 2.621 1 98.75 101 TRP B C 1
ATOM 2007 O O . TRP B 1 101 ? 12.727 19.031 3.055 1 98.75 101 TRP B O 1
ATOM 2017 N N . THR B 1 102 ? 10.641 18.281 2.832 1 98.69 102 THR B N 1
ATOM 2018 C CA . THR B 1 102 ? 10.039 19.266 3.738 1 98.69 102 THR B CA 1
ATOM 2019 C C . THR B 1 102 ? 8.984 18.594 4.621 1 98.69 102 THR B C 1
ATOM 2021 O O . THR B 1 102 ? 8.195 17.781 4.145 1 98.69 102 THR B O 1
ATOM 2024 N N . GLN B 1 103 ? 9.07 18.906 5.848 1 98.25 103 GLN B N 1
ATOM 2025 C CA . GLN B 1 103 ? 7.945 18.547 6.707 1 98.25 103 GLN B CA 1
ATOM 2026 C C . GLN B 1 103 ? 6.836 19.594 6.625 1 98.25 103 GLN B C 1
ATOM 2028 O O . GLN B 1 103 ? 7.047 20.766 6.957 1 98.25 103 GLN B O 1
ATOM 2033 N N . LEU B 1 104 ? 5.68 19.172 6.18 1 97.81 104 LEU B N 1
ATOM 2034 C CA . LEU B 1 104 ? 4.57 20.109 6.035 1 97.81 104 LEU B CA 1
ATOM 2035 C C . LEU B 1 104 ? 3.973 20.453 7.398 1 97.81 104 LEU B C 1
ATOM 2037 O O . LEU B 1 104 ? 3.824 19.578 8.258 1 97.81 104 LEU B O 1
ATOM 2041 N N . LYS B 1 105 ? 3.691 21.734 7.562 1 96.56 105 LYS B N 1
ATOM 2042 C CA . LYS B 1 105 ? 3.074 22.234 8.781 1 96.56 105 LYS B CA 1
ATOM 2043 C C . LYS B 1 105 ? 1.646 22.719 8.523 1 96.56 105 LYS B C 1
ATOM 2045 O O . LYS B 1 105 ? 1.431 23.859 8.125 1 96.56 105 LYS B O 1
ATOM 2050 N N . PRO B 1 106 ? 0.735 21.75 8.773 1 96.69 106 PRO B N 1
ATOM 2051 C CA . PRO B 1 106 ? -0.652 22.109 8.477 1 96.69 106 PRO B CA 1
ATOM 2052 C C . PRO B 1 106 ? -1.114 23.344 9.266 1 96.69 106 PRO B C 1
ATOM 2054 O O . PRO B 1 106 ? -0.677 23.547 10.398 1 96.69 106 PRO B O 1
ATOM 2057 N N . ASN B 1 107 ? -2.059 24.078 8.734 1 97.25 107 ASN B N 1
ATOM 2058 C CA . ASN B 1 107 ? -2.609 25.281 9.359 1 97.25 107 ASN B CA 1
ATOM 2059 C C . ASN B 1 107 ? -3.607 24.938 10.453 1 97.25 107 ASN B C 1
ATOM 2061 O O . ASN B 1 107 ? -4.125 25.828 11.133 1 97.25 107 ASN B O 1
ATOM 2065 N N . ASN B 1 108 ? -3.805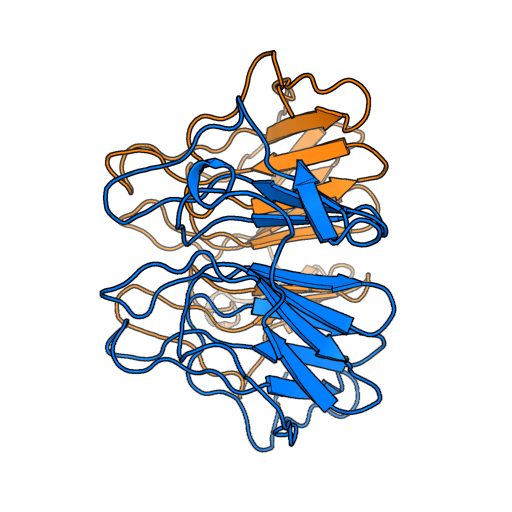 23.703 10.68 1 95.81 108 ASN B N 1
ATOM 2066 C CA . ASN B 1 108 ? -4.75 23.219 11.688 1 95.81 108 ASN B CA 1
ATOM 2067 C C . ASN B 1 108 ? -4.188 23.359 13.102 1 95.81 108 ASN B C 1
ATOM 2069 O O . ASN B 1 108 ? -2.971 23.391 13.289 1 95.81 108 ASN B O 1
ATOM 2073 N N . LEU B 1 109 ? -5.117 23.469 14.047 1 92 109 LEU B N 1
ATOM 2074 C CA . LEU B 1 109 ? -4.719 23.25 15.43 1 92 109 LEU B CA 1
ATOM 2075 C C . LEU B 1 109 ? -4.336 21.797 15.664 1 92 109 LEU B C 1
ATOM 2077 O O . LEU B 1 109 ? -4.801 20.906 14.945 1 92 109 LEU B O 1
ATOM 2081 N N . SER B 1 110 ? -3.586 21.5 16.625 1 88.31 110 SER B N 1
ATOM 2082 C CA . SER B 1 110 ? -3.092 20.156 16.906 1 88.31 110 SER B CA 1
ATOM 2083 C C . SER B 1 110 ? -4.242 19.172 17.141 1 88.31 110 SER B C 1
ATOM 2085 O O . SER B 1 110 ? -4.156 18 16.766 1 88.31 110 SER B O 1
ATOM 2087 N N . CYS B 1 111 ? -5.289 19.672 17.656 1 87.94 111 CYS B N 1
ATOM 2088 C CA . CYS B 1 111 ? -6.418 18.812 18 1 87.94 111 CYS B CA 1
ATOM 2089 C C . CYS B 1 111 ? -7.18 18.375 16.75 1 87.94 111 CYS B C 1
ATOM 2091 O O . CYS B 1 111 ? -7.992 17.453 16.797 1 87.94 111 CYS B O 1
ATOM 2093 N N . ASP B 1 112 ? -6.871 19.062 15.617 1 89.38 112 ASP B N 1
ATOM 2094 C CA . ASP B 1 112 ? -7.598 18.766 14.383 1 89.38 112 ASP B CA 1
ATOM 2095 C C . ASP B 1 112 ? -6.797 17.828 13.484 1 89.38 112 ASP B C 1
ATOM 2097 O O . ASP B 1 112 ? -7.27 17.438 12.414 1 89.38 112 ASP B O 1
ATOM 2101 N N . LEU B 1 113 ? -5.703 17.406 13.938 1 92.44 113 LEU B N 1
ATOM 2102 C CA . LEU B 1 113 ? -4.848 16.547 13.133 1 92.44 113 LEU B CA 1
ATOM 2103 C C . LEU B 1 113 ? -5.305 15.086 13.227 1 92.44 113 LEU B C 1
ATOM 2105 O O . LEU B 1 113 ? -5.906 14.688 14.227 1 92.44 113 LEU B O 1
ATOM 2109 N N . PRO B 1 114 ? -5.098 14.406 12.148 1 94.75 114 PRO B N 1
ATOM 2110 C CA . PRO B 1 114 ? -5.402 12.977 12.266 1 94.75 114 PRO B CA 1
ATOM 2111 C C . PRO B 1 114 ? -4.602 12.297 13.375 1 94.75 114 PRO B C 1
ATOM 2113 O O . PRO B 1 114 ? -3.531 12.773 13.758 1 94.75 114 PRO B O 1
ATOM 2116 N N . GLU B 1 115 ? -5.078 11.242 13.844 1 94.56 115 GLU B N 1
ATOM 2117 C CA . GLU B 1 115 ? -4.371 10.438 14.836 1 94.56 115 GLU B CA 1
ATOM 2118 C C . GLU B 1 115 ? -3.102 9.828 14.25 1 94.56 115 GLU B C 1
ATOM 2120 O O . GLU B 1 115 ? -3.037 9.555 13.047 1 94.56 115 GLU B O 1
ATOM 2125 N N . GLU B 1 116 ? -2.137 9.602 15.109 1 96.06 116 GLU B N 1
ATOM 2126 C CA . GLU B 1 116 ? -0.95 8.859 14.688 1 96.06 116 GLU B CA 1
ATOM 2127 C C . GLU B 1 116 ? -1.307 7.445 14.25 1 96.06 116 GLU B C 1
ATOM 2129 O O . GLU B 1 116 ? -2.203 6.82 14.82 1 96.06 116 GLU B O 1
ATOM 2134 N N . ARG B 1 117 ? -0.621 6.93 13.25 1 97.25 117 ARG B N 1
ATOM 2135 C CA . ARG B 1 117 ? -1.01 5.605 12.781 1 97.25 117 ARG B CA 1
ATOM 2136 C C . ARG B 1 117 ? 0.07 5 11.891 1 97.25 117 ARG B C 1
ATOM 2138 O O . ARG B 1 117 ? 0.93 5.719 11.375 1 97.25 117 ARG B O 1
ATOM 2145 N N . TYR B 1 118 ? 0.041 3.734 11.797 1 97.38 118 TYR B N 1
ATOM 2146 C CA . TYR B 1 118 ? 0.753 2.943 10.797 1 97.38 118 TYR B CA 1
ATOM 2147 C C . TYR B 1 118 ? -0.161 1.891 10.18 1 97.38 118 TYR B C 1
ATOM 2149 O O . TYR B 1 118 ? -1.295 1.706 10.633 1 97.38 118 TYR B O 1
ATOM 2157 N N . ARG B 1 119 ? 0.266 1.305 9.07 1 96.88 119 ARG B N 1
ATOM 2158 C CA . ARG B 1 119 ? -0.471 0.242 8.391 1 96.88 119 ARG B CA 1
ATOM 2159 C C . ARG B 1 119 ? -1.775 0.77 7.801 1 96.88 119 ARG B C 1
ATOM 2161 O O . ARG B 1 119 ? -2.787 0.065 7.789 1 96.88 119 ARG B O 1
ATOM 2168 N N . HIS B 1 120 ? -1.862 2.018 7.48 1 97.88 120 HIS B N 1
ATOM 2169 C CA . HIS B 1 120 ? -2.967 2.664 6.781 1 97.88 120 HIS B CA 1
ATOM 2170 C C . HIS B 1 120 ? -2.693 2.754 5.285 1 97.88 120 HIS B C 1
ATOM 2172 O O . HIS B 1 120 ? -1.607 2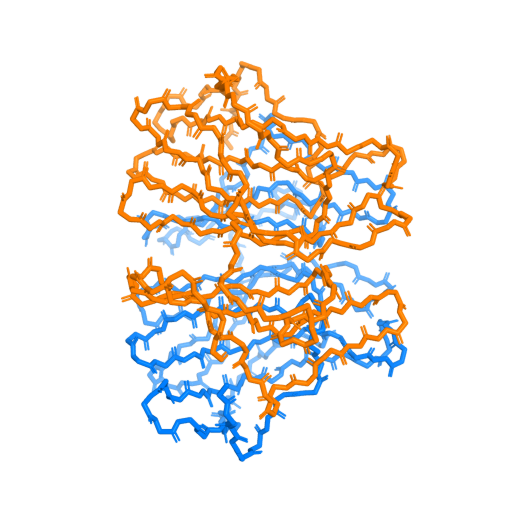.395 4.824 1 97.88 120 HIS B O 1
ATOM 2178 N N . GLU B 1 121 ? -3.689 3.135 4.547 1 97.12 121 GLU B N 1
ATOM 2179 C CA . GLU B 1 121 ? -3.543 3.416 3.123 1 97.12 121 GLU B CA 1
ATOM 2180 C C . GLU B 1 121 ? -3.777 4.895 2.824 1 97.12 121 GLU B C 1
ATOM 2182 O O . GLU B 1 121 ? -4.348 5.617 3.645 1 97.12 121 GLU B O 1
ATOM 2187 N N . ILE B 1 122 ? -3.254 5.293 1.724 1 96.69 122 ILE B N 1
ATOM 2188 C CA . ILE B 1 122 ? -3.4 6.676 1.283 1 96.69 122 ILE B CA 1
ATOM 2189 C C . ILE B 1 122 ? -3.941 6.711 -0.144 1 96.69 122 ILE B C 1
ATOM 2191 O O . ILE B 1 122 ? -3.545 5.898 -0.984 1 96.69 122 ILE B O 1
ATOM 2195 N N . ALA B 1 123 ? -4.875 7.57 -0.371 1 93.62 123 ALA B N 1
ATOM 2196 C CA . ALA B 1 123 ? -5.383 7.895 -1.7 1 93.62 123 ALA B CA 1
ATOM 2197 C C . ALA B 1 123 ? -5.312 9.398 -1.964 1 93.62 123 ALA B C 1
ATOM 2199 O O . ALA B 1 123 ? -5.102 10.188 -1.04 1 93.62 123 ALA B O 1
ATOM 2200 N N . HIS B 1 124 ? -5.355 9.75 -3.24 1 93.38 124 HIS B N 1
ATOM 2201 C CA . HIS B 1 124 ? -5.379 11.18 -3.531 1 93.38 124 HIS B CA 1
ATOM 2202 C C . HIS B 1 124 ? -6.141 11.469 -4.82 1 93.38 124 HIS B C 1
ATOM 2204 O O . HIS B 1 124 ? -6.297 10.578 -5.664 1 93.38 124 HIS B O 1
ATOM 2210 N N . ASP B 1 125 ? -6.605 12.75 -4.918 1 88.62 125 ASP B N 1
ATOM 2211 C CA . ASP B 1 125 ? -7.281 13.188 -6.137 1 88.62 125 ASP B CA 1
ATOM 2212 C C . ASP B 1 125 ? -6.516 14.312 -6.82 1 88.62 125 ASP B C 1
ATOM 2214 O O . ASP B 1 125 ? -7.086 15.07 -7.609 1 88.62 125 ASP B O 1
ATOM 2218 N N . GLY B 1 126 ? -5.254 14.445 -6.504 1 91.62 126 GLY B N 1
ATOM 2219 C CA . GLY B 1 126 ? -4.418 15.492 -7.059 1 91.62 126 GLY B CA 1
ATOM 2220 C C . GLY B 1 126 ? -4.41 16.75 -6.219 1 91.62 126 GLY B C 1
ATOM 2221 O O . GLY B 1 126 ? -3.438 17.516 -6.23 1 91.62 126 GLY B O 1
ATOM 2222 N N . GLN B 1 127 ? -5.469 17.031 -5.52 1 92.44 127 GLN B N 1
ATOM 2223 C CA . GLN B 1 127 ? -5.602 18.219 -4.688 1 92.44 127 GLN B CA 1
ATOM 2224 C C . GLN B 1 127 ? -5.586 17.859 -3.203 1 92.44 127 GLN B C 1
ATOM 2226 O O . GLN B 1 127 ? -5.105 18.641 -2.375 1 92.44 127 GLN B O 1
ATOM 2231 N N . ARG B 1 128 ? -6.098 16.766 -2.9 1 93.94 128 ARG B N 1
ATOM 2232 C CA . ARG B 1 128 ? -6.18 16.297 -1.518 1 93.94 128 ARG B CA 1
ATOM 2233 C C . ARG B 1 128 ? -5.531 14.93 -1.355 1 93.94 128 ARG B C 1
ATOM 2235 O O . ARG B 1 128 ? -5.535 14.125 -2.287 1 93.94 128 ARG B O 1
ATOM 2242 N N . ILE B 1 129 ? -5.043 14.703 -0.172 1 95.94 129 ILE B N 1
ATOM 2243 C CA . ILE B 1 129 ? -4.562 13.398 0.275 1 95.94 129 ILE B CA 1
ATOM 2244 C C . ILE B 1 129 ? -5.504 12.836 1.338 1 95.94 129 ILE B C 1
ATOM 2246 O O . ILE B 1 129 ? -5.785 13.5 2.338 1 95.94 129 ILE B O 1
ATOM 2250 N N . TYR B 1 130 ? -5.988 11.648 1.143 1 94.38 130 TYR B N 1
ATOM 2251 C CA . TYR B 1 130 ? -6.902 10.992 2.074 1 94.38 130 TYR B CA 1
ATOM 2252 C C . TYR B 1 130 ? -6.199 9.875 2.836 1 94.38 130 TYR B C 1
ATOM 2254 O O . TYR B 1 130 ? -5.504 9.047 2.238 1 94.38 130 TYR B O 1
ATOM 2262 N N . ILE B 1 131 ? -6.371 9.875 4.102 1 96.5 131 ILE B N 1
ATOM 2263 C CA . ILE B 1 131 ? -5.797 8.828 4.938 1 96.5 131 ILE B CA 1
ATOM 2264 C C . ILE B 1 131 ? -6.879 7.832 5.34 1 96.5 131 ILE B C 1
ATOM 2266 O O . ILE B 1 131 ? -7.91 8.219 5.895 1 96.5 131 ILE B O 1
ATOM 2270 N N . LEU B 1 132 ? -6.652 6.566 5.098 1 96.38 132 LEU B N 1
ATOM 2271 C CA . LEU B 1 132 ? -7.691 5.57 5.312 1 96.38 132 LEU B CA 1
ATOM 2272 C C . LEU B 1 132 ? -7.18 4.426 6.184 1 96.38 132 LEU B C 1
ATOM 2274 O O . LEU B 1 132 ? -6.242 3.723 5.801 1 96.38 132 LEU B O 1
ATOM 2278 N N . GLY B 1 133 ? -7.832 4.305 7.316 1 96.31 133 GLY B N 1
ATOM 2279 C CA . GLY B 1 133 ? -7.602 3.15 8.172 1 96.31 133 GLY B CA 1
ATOM 2280 C C . GLY B 1 133 ? -6.289 3.225 8.938 1 96.31 133 GLY B C 1
ATOM 2281 O O . GLY B 1 133 ? -5.871 4.305 9.352 1 96.31 133 GLY B O 1
ATOM 2282 N N . GLY B 1 134 ? -5.719 2.043 9.18 1 96.88 134 GLY B N 1
ATOM 2283 C CA . GLY B 1 134 ? -4.535 1.939 10.016 1 96.88 134 GLY B CA 1
ATOM 2284 C C . GLY B 1 134 ? -4.84 2.062 11.5 1 96.88 134 GLY B C 1
ATOM 2285 O O . GLY B 1 134 ? -5.934 1.708 11.945 1 96.88 134 GLY B O 1
ATOM 2286 N N . GLY B 1 135 ? -3.746 2.35 12.195 1 95.75 135 GLY B N 1
ATOM 2287 C CA . GLY B 1 135 ? -3.863 2.49 13.641 1 95.75 135 GLY B CA 1
ATOM 2288 C C . GLY B 1 135 ? -2.541 2.314 14.359 1 95.75 135 GLY B C 1
ATOM 2289 O O . GLY B 1 135 ? -1.488 2.689 13.844 1 95.75 135 GLY B O 1
ATOM 2290 N N . THR B 1 136 ? -2.707 1.939 15.586 1 94.38 136 THR B N 1
ATOM 2291 C CA . THR B 1 136 ? -1.548 1.607 16.406 1 94.38 136 THR B CA 1
ATOM 2292 C C . THR B 1 136 ? -1.54 0.123 16.75 1 94.38 136 THR B C 1
ATOM 2294 O O . THR B 1 136 ? -2.305 -0.659 16.188 1 94.38 136 THR B O 1
ATOM 2297 N N . SER B 1 137 ? -0.61 -0.253 17.641 1 88 137 SER B N 1
ATOM 2298 C CA . SER B 1 137 ? -0.527 -1.661 18.016 1 88 137 SER B CA 1
ATOM 2299 C C . SER B 1 137 ? -1.781 -2.109 18.766 1 88 137 SER B C 1
ATOM 2301 O O . SER B 1 137 ? -2.025 -3.309 18.906 1 88 137 SER B O 1
ATOM 2303 N N . TRP B 1 138 ? -2.594 -1.11 19.141 1 87.69 138 TRP B N 1
ATOM 2304 C CA . TRP B 1 138 ? -3.734 -1.499 19.969 1 87.69 138 TRP B CA 1
ATOM 2305 C C . TRP B 1 138 ? -5.016 -0.834 19.469 1 87.69 138 TRP B C 1
ATOM 2307 O O . TRP B 1 138 ? -6.07 -0.955 20.094 1 87.69 138 TRP B O 1
ATOM 2317 N N . THR B 1 139 ? -4.883 -0.174 18.359 1 89.56 139 THR B N 1
ATOM 2318 C CA . THR B 1 139 ? -6.055 0.521 17.844 1 89.56 139 THR B CA 1
ATOM 2319 C C . THR B 1 139 ? -6.109 0.425 16.312 1 89.56 139 THR B C 1
ATOM 2321 O O . THR B 1 139 ? -5.07 0.411 15.656 1 89.56 139 THR B O 1
ATOM 2324 N N . ALA B 1 140 ? -7.316 0.275 15.797 1 90.75 140 ALA B N 1
ATOM 2325 C CA . ALA B 1 140 ? -7.613 0.452 14.375 1 90.75 140 ALA B CA 1
ATOM 2326 C C . ALA B 1 140 ? -8.609 1.584 14.164 1 90.75 140 ALA B C 1
ATOM 2328 O O . ALA B 1 140 ? -9.594 1.706 14.906 1 90.75 140 ALA B O 1
ATOM 2329 N N . TYR B 1 141 ? -8.367 2.418 13.234 1 92.62 141 TYR B N 1
ATOM 2330 C CA . TYR B 1 141 ? -9.219 3.588 13.047 1 92.62 141 TYR B CA 1
ATOM 2331 C C . TYR B 1 141 ? -10.297 3.318 12.008 1 92.62 141 TYR B C 1
ATOM 2333 O O . TYR B 1 141 ? -10 2.906 10.883 1 92.62 141 TYR B O 1
ATOM 2341 N N . SER B 1 142 ? -11.453 3.652 12.391 1 91.31 142 SER B N 1
ATOM 2342 C CA . SER B 1 142 ? -12.609 3.42 11.523 1 91.31 142 SER B CA 1
ATOM 2343 C C . SER B 1 142 ? -12.648 4.426 10.383 1 91.31 142 SER B C 1
ATOM 2345 O O . SER B 1 142 ? -11.867 5.379 10.359 1 91.31 142 SER B O 1
ATOM 2347 N N . LEU B 1 143 ? -13.555 4.184 9.453 1 93.44 143 LEU B N 1
ATOM 2348 C CA . LEU B 1 143 ? -13.656 5.02 8.258 1 93.44 143 LEU B CA 1
ATOM 2349 C C . LEU B 1 143 ? -14.875 5.926 8.328 1 93.44 143 LEU B C 1
ATOM 2351 O O . LEU B 1 143 ? -15.281 6.504 7.316 1 93.44 143 LEU B O 1
ATOM 2355 N N . ASN B 1 144 ? -15.391 5.973 9.508 1 91.69 144 ASN B N 1
ATOM 2356 C CA . ASN B 1 144 ? -16.516 6.895 9.664 1 91.69 144 ASN B CA 1
ATOM 2357 C C . ASN B 1 144 ? -16.062 8.344 9.508 1 91.69 144 ASN B C 1
ATOM 2359 O O . ASN B 1 144 ? -16.875 9.219 9.18 1 91.69 144 ASN B O 1
ATOM 2363 N N . LYS B 1 145 ? -14.906 8.562 9.789 1 90.38 145 LYS B N 1
ATOM 2364 C CA . LYS B 1 145 ? -14.273 9.852 9.531 1 90.38 145 LYS B CA 1
ATOM 2365 C C . LYS B 1 145 ? -12.977 9.68 8.734 1 90.38 145 LYS B C 1
ATOM 2367 O O . LYS B 1 145 ? -12.047 9.008 9.195 1 90.38 145 LYS B O 1
ATOM 2372 N N . ILE B 1 146 ? -12.938 10.258 7.566 1 92.69 146 ILE B N 1
ATOM 2373 C CA . ILE B 1 146 ? -11.742 10.219 6.734 1 92.69 146 ILE B CA 1
ATOM 2374 C C . ILE B 1 146 ? -11.078 11.594 6.715 1 92.69 146 ILE B C 1
ATOM 2376 O O . ILE B 1 146 ? -11.711 12.594 6.363 1 92.69 146 ILE B O 1
ATOM 2380 N N . HIS B 1 147 ? -9.859 11.641 7.117 1 95.25 147 HIS B N 1
ATOM 2381 C CA . HIS B 1 147 ? -9.109 12.891 7.062 1 95.25 147 HIS B CA 1
ATOM 2382 C C . HIS B 1 147 ? -8.57 13.148 5.66 1 95.25 147 HIS B C 1
ATOM 2384 O O . HIS B 1 147 ? -8.102 12.219 4.992 1 95.25 147 HIS B O 1
ATOM 2390 N N . ALA B 1 148 ? -8.727 14.375 5.277 1 94.31 148 ALA B N 1
ATOM 2391 C CA . ALA B 1 148 ? -8.203 14.82 3.988 1 94.31 148 ALA B CA 1
ATOM 2392 C C . ALA B 1 148 ? -7.289 16.031 4.148 1 94.31 148 ALA B C 1
ATOM 2394 O O . ALA B 1 148 ? -7.652 17 4.805 1 94.31 148 ALA B O 1
ATOM 2395 N N . TYR B 1 149 ? -6.109 15.906 3.604 1 96.88 149 TYR B N 1
ATOM 2396 C CA . TYR B 1 149 ? -5.191 17.031 3.584 1 96.88 149 TYR B CA 1
ATOM 2397 C C . TYR B 1 149 ? -5.309 17.812 2.277 1 96.88 149 TYR B C 1
ATOM 2399 O O . TYR B 1 149 ? -5.023 17.281 1.203 1 96.88 149 TYR B O 1
ATOM 2407 N N . ASN B 1 150 ? -5.699 19.078 2.379 1 96.62 150 ASN B N 1
ATOM 2408 C CA . ASN B 1 150 ? -5.797 19.953 1.215 1 96.62 150 ASN B CA 1
ATOM 2409 C C . ASN B 1 150 ? -4.457 20.609 0.891 1 96.62 150 ASN B C 1
ATOM 2411 O O . ASN B 1 150 ? -3.969 21.438 1.654 1 96.62 150 ASN B O 1
ATOM 2415 N N . LEU B 1 151 ? -3.939 20.25 -0.22 1 96.88 151 LEU B N 1
ATOM 2416 C CA . LEU B 1 151 ? -2.602 20.703 -0.582 1 96.88 151 LEU B CA 1
ATOM 2417 C C . LEU B 1 151 ? -2.594 22.203 -0.86 1 96.88 151 LEU B C 1
ATOM 2419 O O . LEU B 1 151 ? -1.572 22.875 -0.673 1 96.88 151 LEU B O 1
ATOM 2423 N N . GLU B 1 152 ? -3.646 22.688 -1.295 1 96.5 152 GLU B N 1
ATOM 2424 C CA . GLU B 1 152 ? -3.746 24.109 -1.607 1 96.5 152 GLU B CA 1
ATOM 2425 C C . GLU B 1 152 ? -3.84 24.938 -0.336 1 96.5 152 GLU B C 1
ATOM 2427 O O . GLU B 1 152 ? -3.15 25.953 -0.202 1 96.5 152 GLU B O 1
ATOM 2432 N N . THR B 1 153 ? -4.621 24.547 0.575 1 97.19 153 THR B N 1
ATOM 2433 C CA . THR B 1 153 ? -4.852 25.344 1.774 1 97.19 153 THR B CA 1
ATOM 2434 C C . THR B 1 153 ? -3.906 24.922 2.896 1 97.19 153 THR B C 1
ATOM 2436 O O . THR B 1 153 ? -3.861 25.562 3.951 1 97.19 153 THR B O 1
ATOM 2439 N N . ASN B 1 154 ? -3.178 23.859 2.701 1 97.56 154 ASN B N 1
ATOM 2440 C CA . ASN B 1 154 ? -2.271 23.328 3.711 1 97.56 154 ASN B CA 1
ATOM 2441 C C . ASN B 1 154 ? -2.998 23.047 5.023 1 97.56 154 ASN B C 1
ATOM 2443 O O . ASN B 1 154 ? -2.561 23.484 6.086 1 97.56 154 ASN B O 1
ATOM 2447 N N . ALA B 1 155 ? -4.035 22.266 4.879 1 97.62 155 ALA B N 1
ATOM 2448 C CA . ALA B 1 155 ? -4.848 22 6.062 1 97.62 155 ALA B CA 1
ATOM 2449 C C . ALA B 1 155 ? -5.555 20.656 5.949 1 97.62 155 ALA B C 1
ATOM 2451 O O . ALA B 1 155 ? -5.988 20.266 4.863 1 97.62 155 ALA B O 1
ATOM 2452 N N . TRP B 1 156 ? -5.641 20.125 7.129 1 96.56 156 TRP B N 1
ATOM 2453 C CA . TRP B 1 156 ? -6.473 18.938 7.227 1 96.56 156 TRP B CA 1
ATOM 2454 C C . TRP B 1 156 ? -7.949 19.297 7.301 1 96.56 156 TRP B C 1
ATOM 2456 O O . TRP B 1 156 ? -8.328 20.25 7.988 1 96.56 156 TRP B O 1
ATOM 2466 N N . GLU B 1 157 ? -8.633 18.469 6.543 1 93.19 157 GLU B N 1
ATOM 2467 C CA . GLU B 1 157 ? -10.086 18.609 6.547 1 93.19 157 GLU B CA 1
ATOM 2468 C C . GLU B 1 157 ? -10.758 17.344 7.082 1 93.19 157 GLU B C 1
ATOM 2470 O O . GLU B 1 157 ? -10.172 16.25 7.02 1 93.19 157 GLU B O 1
#

Secondary structure (DSSP, 8-state):
-B-EES--S--BT-EEEEETTEEEEE--EESSTTTEEB--EEEEETTT-EEEE---EESPPPSBBS-EEEEETTEEEEE--B-SS-B---EEEEETTTTEEEE---SS-GGGSPPP-BS-EEEE-SSEEEEES-B-SS-B--SSB-EEEETTTTEE-/-B-EES--S--BT-EEEEETTEEEEE--EESSTTTEEB--EEEEETTT-EEEE---EESPPPSBBS-EEEEETTEEEEE--B-SS-B---EEEEETTTTEEEE---SS-GGGSPPP-BS-EEEE-SSEEEEES-B-SS-B--SSB-EEEETTTTEE-

Nearest PDB structures (foldseek):
  9d8p-assembly1_A  TM=9.900E-01  e=3.412E-24  Homo sapiens
  9bca-assembly2_B  TM=8.772E-01  e=1.156E-12  Homo sapiens
  9bc9-assembly1_A  TM=8.898E-01  e=3.853E-12  Homo sapiens
  6do3-assembly2_B  TM=8.760E-01  e=4.279E-12  Homo sapiens
  8sge-assembly2_B  TM=8.388E-01  e=1.504E-11  Homo sapiens